Protein AF-A0A7C3SWA2-F1 (afdb_monomer_lite)

Structure (mmCIF, N/CA/C/O backbone):
data_AF-A0A7C3SWA2-F1
#
_entry.id   AF-A0A7C3SWA2-F1
#
loop_
_atom_site.group_PDB
_atom_site.id
_atom_site.type_symbol
_atom_site.label_atom_id
_atom_site.label_alt_id
_atom_site.label_comp_id
_atom_site.label_asym_id
_atom_site.label_entity_id
_atom_site.label_seq_id
_atom_site.pdbx_PDB_ins_code
_atom_site.Cartn_x
_atom_site.Cartn_y
_atom_site.Cartn_z
_atom_site.occupancy
_atom_site.B_iso_or_equiv
_atom_site.auth_seq_id
_atom_site.auth_comp_id
_atom_site.auth_asym_id
_atom_site.auth_atom_id
_atom_site.pdbx_PDB_model_num
ATOM 1 N N . MET A 1 1 ? 11.114 1.655 110.783 1.00 63.66 1 MET A N 1
ATOM 2 C CA . MET A 1 1 ? 11.571 0.745 109.702 1.00 63.66 1 MET A CA 1
ATOM 3 C C . MET A 1 1 ? 10.476 -0.188 109.172 1.00 63.66 1 MET A C 1
ATOM 5 O O . MET A 1 1 ? 10.411 -0.373 107.968 1.00 63.66 1 MET A O 1
ATOM 9 N N . ILE A 1 2 ? 9.582 -0.729 110.011 1.00 67.19 2 ILE A N 1
ATOM 10 C CA . ILE A 1 2 ? 8.567 -1.727 109.598 1.00 67.19 2 ILE A CA 1
ATOM 11 C C . ILE A 1 2 ? 7.429 -1.150 108.724 1.00 67.19 2 ILE A C 1
ATOM 13 O O . ILE A 1 2 ? 6.978 -1.817 107.797 1.00 67.19 2 ILE A O 1
ATOM 17 N N . GLY A 1 3 ? 7.004 0.100 108.949 1.00 70.19 3 GLY A N 1
ATOM 18 C CA . GLY A 1 3 ? 5.907 0.721 108.183 1.00 70.19 3 GLY A CA 1
ATOM 19 C C . GLY A 1 3 ? 6.191 0.891 106.683 1.00 70.19 3 GLY A C 1
ATOM 20 O O . GLY A 1 3 ? 5.319 0.620 105.860 1.00 70.19 3 GLY A O 1
ATOM 21 N N . GLN A 1 4 ? 7.428 1.250 106.316 1.00 68.44 4 GLN A N 1
ATOM 22 C CA . GLN A 1 4 ? 7.826 1.415 104.912 1.00 68.44 4 GLN A CA 1
ATOM 23 C C . GLN A 1 4 ? 7.905 0.070 104.176 1.00 68.44 4 GLN A C 1
ATOM 25 O O . GLN A 1 4 ? 7.460 -0.039 103.037 1.00 68.44 4 GLN A O 1
ATOM 30 N N . ILE A 1 5 ? 8.365 -0.979 104.868 1.00 72.56 5 ILE A N 1
ATOM 31 C CA . ILE A 1 5 ? 8.410 -2.353 104.347 1.00 72.56 5 ILE A CA 1
ATOM 32 C C . ILE A 1 5 ? 6.991 -2.866 104.074 1.00 72.56 5 ILE A C 1
ATOM 34 O O . ILE A 1 5 ? 6.739 -3.456 103.024 1.00 72.56 5 ILE A O 1
ATOM 38 N N . LEU A 1 6 ? 6.040 -2.605 104.980 1.00 70.44 6 LEU A N 1
ATOM 39 C CA . LEU A 1 6 ? 4.649 -3.026 104.800 1.00 70.44 6 LEU A CA 1
ATOM 40 C C . LEU A 1 6 ? 3.993 -2.333 103.594 1.00 70.44 6 LEU A C 1
ATOM 42 O O . LEU A 1 6 ? 3.309 -2.980 102.800 1.00 70.44 6 LEU A O 1
ATOM 46 N N . ILE A 1 7 ? 4.241 -1.032 103.421 1.00 73.69 7 ILE A N 1
ATOM 47 C CA . ILE A 1 7 ? 3.744 -0.252 102.278 1.00 73.69 7 ILE A CA 1
ATOM 48 C C . ILE A 1 7 ? 4.337 -0.764 100.962 1.00 73.69 7 ILE A C 1
ATOM 50 O O . ILE A 1 7 ? 3.597 -0.933 99.991 1.00 73.69 7 ILE A O 1
ATOM 54 N N . ASP A 1 8 ? 5.634 -1.070 100.922 1.00 73.38 8 ASP A N 1
ATOM 55 C CA . ASP A 1 8 ? 6.279 -1.585 99.713 1.00 73.38 8 ASP A CA 1
ATOM 56 C C . ASP A 1 8 ? 5.811 -3.003 99.355 1.00 73.38 8 ASP A C 1
ATOM 58 O O . ASP A 1 8 ? 5.611 -3.302 98.175 1.00 73.38 8 ASP A O 1
ATOM 62 N N . VAL A 1 9 ? 5.528 -3.858 100.345 1.00 73.50 9 VAL A N 1
ATOM 63 C CA . VAL A 1 9 ? 4.928 -5.185 100.115 1.00 73.50 9 VAL A CA 1
ATOM 64 C C . VAL A 1 9 ? 3.511 -5.060 99.547 1.00 73.50 9 VAL A C 1
ATOM 66 O O . VAL A 1 9 ? 3.186 -5.708 98.545 1.00 73.50 9 VAL A O 1
ATOM 69 N N . VAL A 1 10 ? 2.676 -4.185 100.117 1.00 74.81 10 VAL A N 1
ATOM 70 C CA . VAL A 1 10 ? 1.311 -3.946 99.619 1.00 74.81 10 VAL A CA 1
ATOM 71 C C . VAL A 1 10 ? 1.341 -3.341 98.210 1.00 74.81 10 VAL A C 1
ATOM 73 O O . VAL A 1 10 ? 0.606 -3.796 97.329 1.00 74.81 10 VAL A O 1
ATOM 76 N N . ARG A 1 11 ? 2.231 -2.376 97.946 1.00 74.12 11 ARG A N 1
ATOM 77 C CA . ARG A 1 11 ? 2.401 -1.743 96.627 1.00 74.12 11 ARG A CA 1
ATOM 78 C C . ARG A 1 11 ? 2.871 -2.746 95.569 1.00 74.12 11 ARG A C 1
ATOM 80 O O . ARG A 1 11 ? 2.306 -2.791 94.476 1.00 74.12 11 ARG A O 1
ATOM 87 N N . LYS A 1 12 ? 3.847 -3.599 95.892 1.00 74.50 12 LYS A N 1
ATOM 88 C CA . LYS A 1 12 ? 4.379 -4.623 94.976 1.00 74.50 12 LYS A CA 1
ATOM 89 C C . LYS A 1 12 ? 3.333 -5.688 94.633 1.00 74.50 12 LYS A C 1
ATOM 91 O O . LYS A 1 12 ? 3.249 -6.104 93.477 1.00 74.50 12 LYS A O 1
ATOM 96 N N . ASN A 1 13 ? 2.491 -6.080 95.590 1.00 69.44 13 ASN A N 1
ATOM 97 C CA . ASN A 1 13 ? 1.399 -7.025 95.341 1.00 69.44 13 ASN A CA 1
ATOM 98 C C . ASN A 1 13 ? 0.255 -6.402 94.520 1.00 69.44 13 ASN A C 1
ATOM 100 O O . ASN A 1 13 ? -0.270 -7.059 93.619 1.00 69.44 13 ASN A O 1
ATOM 104 N N . ARG A 1 14 ? -0.074 -5.121 94.743 1.00 70.50 14 ARG A N 1
ATOM 105 C CA . ARG A 1 14 ? -1.050 -4.379 93.919 1.00 70.50 14 ARG A CA 1
ATOM 106 C C . ARG A 1 14 ? -0.577 -4.227 92.466 1.00 70.50 14 ARG A C 1
ATOM 108 O O . ARG A 1 14 ? -1.356 -4.483 91.553 1.00 70.50 14 ARG A O 1
ATOM 115 N N . LEU A 1 15 ? 0.696 -3.891 92.236 1.00 70.88 15 LEU A N 1
ATOM 116 C CA . LEU A 1 15 ? 1.259 -3.744 90.885 1.00 70.88 15 LEU A CA 1
ATOM 117 C C . LEU A 1 15 ? 1.296 -5.072 90.115 1.00 70.88 15 LEU A C 1
ATOM 119 O O . LEU A 1 15 ? 0.941 -5.103 88.939 1.00 70.88 15 LEU A O 1
ATOM 123 N N . LYS A 1 16 ? 1.650 -6.184 90.775 1.00 71.38 16 LYS A N 1
ATOM 124 C CA . LYS A 1 16 ? 1.614 -7.523 90.158 1.00 71.38 16 LYS A CA 1
ATOM 125 C C . LYS A 1 16 ? 0.201 -7.932 89.731 1.00 71.38 16 LYS A C 1
ATOM 127 O O . LYS A 1 16 ? 0.033 -8.510 88.659 1.00 71.38 16 LYS A O 1
ATOM 132 N N . PHE A 1 17 ? -0.809 -7.609 90.540 1.00 72.44 17 PHE A N 1
ATOM 133 C CA . PHE A 1 17 ? -2.208 -7.895 90.222 1.00 72.44 17 PHE A CA 1
ATOM 134 C C . PHE A 1 17 ? -2.712 -7.067 89.029 1.00 72.44 17 PHE A C 1
ATOM 136 O O . PHE A 1 17 ? -3.301 -7.616 88.100 1.00 72.44 17 PHE A O 1
ATOM 143 N N . VAL A 1 18 ? -2.410 -5.764 88.999 1.00 70.75 18 VAL A N 1
ATOM 144 C CA . VAL A 1 18 ? -2.784 -4.884 87.879 1.00 70.75 18 VAL A CA 1
ATOM 145 C C . VAL A 1 18 ? -2.057 -5.286 86.589 1.00 70.75 18 VAL A C 1
ATOM 147 O O . VAL A 1 18 ? -2.692 -5.381 85.540 1.00 70.75 18 VAL A O 1
ATOM 150 N N . TYR A 1 19 ? -0.761 -5.616 86.663 1.00 73.12 19 TYR A N 1
ATOM 151 C CA . TYR A 1 19 ? 0.021 -6.096 85.517 1.00 73.12 19 TYR A CA 1
ATOM 152 C C . TYR A 1 19 ? -0.516 -7.421 84.954 1.00 73.12 19 TYR A C 1
ATOM 154 O O . TYR A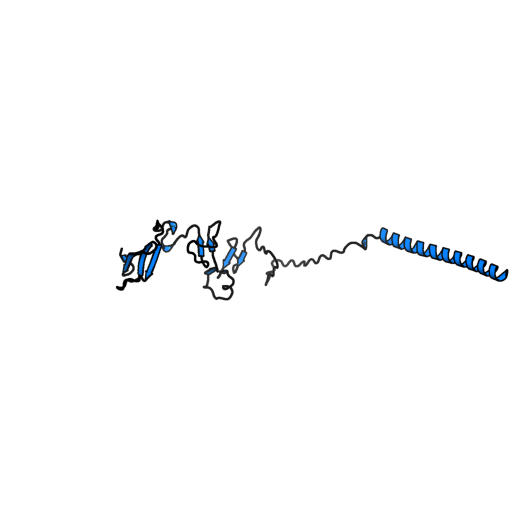 1 19 ? -0.584 -7.590 83.739 1.00 73.12 19 TYR A O 1
ATOM 162 N N . SER A 1 20 ? -0.964 -8.338 85.817 1.00 68.12 20 SER A N 1
ATOM 163 C CA . SER A 1 20 ? -1.618 -9.592 85.414 1.00 68.12 20 SER A CA 1
ATOM 164 C C . SER A 1 20 ? -2.900 -9.344 84.605 1.00 68.12 20 SER A C 1
ATOM 166 O O . SER A 1 20 ? -3.092 -9.938 83.540 1.00 68.12 20 SER A O 1
ATOM 168 N N . ILE A 1 21 ? -3.743 -8.404 85.047 1.00 69.38 21 ILE A N 1
ATOM 169 C CA . ILE A 1 21 ? -4.976 -8.033 84.337 1.00 69.38 21 ILE A CA 1
ATOM 170 C C . ILE A 1 21 ? -4.659 -7.345 83.000 1.00 69.38 21 ILE A C 1
ATOM 172 O O . ILE A 1 21 ? -5.274 -7.676 81.984 1.00 69.38 21 ILE A O 1
ATOM 176 N N . PHE A 1 22 ? -3.681 -6.433 82.972 1.00 69.00 22 PHE A N 1
ATOM 177 C CA . PHE A 1 22 ? -3.268 -5.736 81.748 1.00 69.00 22 PHE A CA 1
ATOM 178 C C . PHE A 1 22 ? -2.672 -6.707 80.718 1.00 69.00 22 PHE A C 1
ATOM 180 O O . PHE A 1 22 ? -3.114 -6.729 79.572 1.00 69.00 22 PHE A O 1
ATOM 187 N N . LYS A 1 23 ? -1.750 -7.589 81.131 1.00 75.94 23 LYS A N 1
ATOM 188 C CA . LYS A 1 23 ? -1.131 -8.600 80.257 1.00 75.94 23 LYS A CA 1
ATOM 189 C C . LYS A 1 23 ? -2.173 -9.534 79.639 1.00 75.94 23 LYS A C 1
ATOM 191 O O . LYS A 1 23 ? -2.100 -9.824 78.449 1.00 75.94 23 LYS A O 1
ATOM 196 N N . ARG A 1 24 ? -3.171 -9.964 80.419 1.00 73.25 24 ARG A N 1
ATOM 197 C CA . ARG A 1 24 ? -4.243 -10.854 79.943 1.00 73.25 24 ARG A CA 1
ATOM 198 C C . ARG A 1 24 ? -5.186 -10.157 78.957 1.00 73.25 24 ARG A C 1
ATOM 200 O O . ARG A 1 24 ? -5.602 -10.776 77.986 1.00 73.25 24 ARG A O 1
ATOM 207 N N . ARG A 1 25 ? -5.480 -8.865 79.154 1.00 74.94 25 ARG A N 1
ATOM 208 C CA . ARG A 1 25 ? -6.297 -8.071 78.216 1.00 74.94 25 ARG A CA 1
ATOM 209 C C . ARG A 1 25 ? -5.581 -7.792 76.896 1.00 74.94 25 ARG A C 1
ATOM 211 O O . ARG A 1 25 ? -6.190 -7.977 75.851 1.00 74.94 25 ARG A O 1
ATOM 218 N N . TYR A 1 26 ? -4.303 -7.415 76.931 1.00 79.94 26 TYR A N 1
ATOM 219 C CA . TYR A 1 26 ? -3.511 -7.204 75.712 1.00 79.94 26 TYR A CA 1
ATOM 220 C C . TYR A 1 26 ? -3.285 -8.504 74.939 1.00 79.94 26 TYR A C 1
ATOM 222 O O . TYR A 1 26 ? -3.417 -8.514 73.721 1.00 79.94 26 TYR A O 1
ATOM 230 N N . PHE A 1 27 ? -3.025 -9.614 75.634 1.00 81.31 27 PHE A N 1
ATOM 231 C CA . PHE A 1 27 ? -2.915 -10.925 74.998 1.00 81.31 27 PHE A CA 1
ATOM 232 C C . PHE A 1 27 ? -4.222 -11.334 74.308 1.00 81.31 27 PHE A C 1
ATOM 234 O O . PHE A 1 27 ? -4.197 -11.763 73.161 1.00 81.31 27 PHE A O 1
ATOM 241 N N . ASN A 1 28 ? -5.368 -11.125 74.965 1.00 81.06 28 ASN A N 1
ATOM 242 C CA . ASN A 1 28 ? -6.671 -11.409 74.365 1.00 81.06 28 ASN A CA 1
ATOM 243 C C . ASN A 1 28 ? -6.987 -10.480 73.181 1.00 81.06 28 ASN A C 1
ATOM 245 O O . ASN A 1 28 ? -7.546 -10.944 72.196 1.00 81.06 28 ASN A O 1
ATOM 249 N N . LEU A 1 29 ? -6.609 -9.197 73.238 1.00 81.94 29 LEU A N 1
ATOM 250 C CA . LEU A 1 29 ? -6.764 -8.264 72.113 1.00 81.94 29 LEU A CA 1
ATOM 251 C C . LEU A 1 29 ? -5.931 -8.696 70.900 1.00 81.94 29 LEU A C 1
ATOM 253 O O . LEU A 1 29 ? -6.458 -8.742 69.796 1.00 81.94 29 LEU A O 1
ATOM 257 N N . ILE A 1 30 ? -4.667 -9.072 71.116 1.00 84.12 30 ILE A N 1
ATOM 258 C CA . ILE A 1 30 ? -3.770 -9.567 70.059 1.00 84.12 30 ILE A CA 1
ATOM 259 C C . ILE A 1 30 ? -4.274 -10.896 69.483 1.00 84.12 30 ILE A C 1
ATOM 261 O O . ILE A 1 30 ? -4.199 -11.125 68.280 1.00 84.12 30 ILE A O 1
ATOM 265 N N . LEU A 1 31 ? -4.815 -11.776 70.328 1.00 84.25 31 LEU A N 1
ATOM 266 C CA . LEU A 1 31 ? -5.387 -13.043 69.886 1.00 84.25 31 LEU A CA 1
ATOM 267 C C . LEU A 1 31 ? -6.634 -12.818 69.021 1.00 84.25 31 LEU A C 1
ATOM 269 O O . LEU A 1 31 ? -6.768 -13.449 67.978 1.00 84.25 31 LEU A O 1
ATOM 273 N N . VAL A 1 32 ? -7.523 -11.900 69.416 1.00 83.88 32 VAL A N 1
ATOM 274 C CA . VAL A 1 32 ? -8.725 -11.561 68.639 1.00 83.88 32 VAL A CA 1
ATOM 275 C C . VAL A 1 32 ? -8.355 -10.940 67.294 1.00 83.88 32 VAL A C 1
ATOM 277 O O . VAL A 1 32 ? -8.964 -11.309 66.296 1.00 83.88 32 VAL A O 1
ATOM 280 N N . THR A 1 33 ? -7.347 -10.063 67.225 1.00 79.56 33 THR A N 1
ATOM 281 C CA . THR A 1 33 ? -6.909 -9.477 65.947 1.00 79.56 33 THR A CA 1
ATOM 282 C C . THR A 1 33 ? -6.248 -10.506 65.032 1.00 79.56 33 THR A C 1
ATOM 284 O O . THR A 1 33 ? -6.564 -10.537 63.846 1.00 79.56 33 THR A O 1
ATOM 287 N N . LEU A 1 34 ? -5.405 -11.399 65.563 1.00 80.69 34 LEU A N 1
ATOM 288 C CA . LEU A 1 34 ? -4.839 -12.521 64.802 1.00 80.69 34 LEU A CA 1
ATOM 289 C C . LEU A 1 34 ? -5.927 -13.464 64.279 1.00 80.69 34 LEU A C 1
ATOM 291 O O . LEU A 1 34 ? -5.888 -13.863 63.120 1.00 80.69 34 LEU A O 1
ATOM 295 N N . ILE A 1 35 ? -6.928 -13.777 65.104 1.00 80.94 35 ILE A N 1
ATOM 296 C CA . ILE A 1 35 ? -8.079 -14.596 64.707 1.00 80.94 35 ILE A CA 1
ATOM 297 C C . ILE A 1 35 ? -8.902 -13.898 63.614 1.00 80.94 35 ILE A C 1
ATOM 299 O O . ILE A 1 35 ? -9.316 -14.558 62.667 1.00 80.94 35 ILE A O 1
ATOM 303 N N . LEU A 1 36 ? -9.101 -12.579 63.695 1.00 73.12 36 LEU A N 1
ATOM 304 C CA . LEU A 1 36 ? -9.804 -11.795 62.671 1.00 73.12 36 LEU A CA 1
ATOM 305 C C . LEU A 1 36 ? -9.063 -11.817 61.325 1.00 73.12 36 LEU A C 1
ATOM 307 O O . LEU A 1 36 ? -9.700 -11.969 60.289 1.00 73.12 36 LEU A O 1
ATOM 311 N N . ILE A 1 37 ? -7.729 -11.735 61.344 1.00 74.19 37 ILE A N 1
ATOM 312 C CA . ILE A 1 37 ? -6.877 -11.804 60.145 1.00 74.19 37 ILE A CA 1
ATOM 313 C C . ILE A 1 37 ? -6.900 -13.210 59.519 1.00 74.19 37 ILE A C 1
ATOM 315 O O . ILE A 1 37 ? -6.886 -13.336 58.298 1.00 74.19 37 ILE A O 1
ATOM 319 N N . ILE A 1 38 ? -6.970 -14.269 60.335 1.00 77.00 38 ILE A N 1
ATOM 320 C CA . ILE A 1 38 ? -6.978 -15.664 59.858 1.00 77.00 38 ILE A CA 1
ATOM 321 C C . ILE A 1 38 ? -8.377 -16.106 59.384 1.00 77.00 38 ILE A C 1
ATOM 323 O O . ILE A 1 38 ? -8.483 -16.862 58.421 1.00 77.00 38 ILE A O 1
ATOM 327 N N . LEU A 1 39 ? -9.456 -15.649 60.032 1.00 71.56 39 LEU A N 1
ATOM 328 C CA . LEU A 1 39 ? -10.834 -16.058 59.714 1.00 71.56 39 LEU A CA 1
ATOM 329 C C . LEU A 1 39 ? -11.503 -15.217 58.613 1.00 71.56 39 LEU A C 1
ATOM 331 O O . LEU A 1 39 ? -12.541 -15.629 58.097 1.00 71.56 39 LEU A O 1
ATOM 335 N N . LEU A 1 40 ? -10.940 -14.062 58.235 1.00 70.69 40 LEU A N 1
ATOM 336 C CA . LEU A 1 40 ? -11.479 -13.181 57.188 1.00 70.69 40 LEU A CA 1
ATOM 337 C C . LEU A 1 40 ? -10.434 -12.900 56.087 1.00 70.69 40 LEU A C 1
ATOM 339 O O . LEU A 1 40 ? -10.068 -11.744 55.872 1.00 70.69 40 LEU A O 1
ATOM 343 N N . PRO A 1 41 ? -9.975 -13.921 55.332 1.00 62.41 41 PRO A N 1
ATOM 344 C CA . PRO A 1 41 ? -9.001 -13.730 54.248 1.00 62.41 41 PRO A CA 1
ATOM 345 C C . PRO A 1 41 ? -9.519 -12.832 53.106 1.00 62.41 41 PRO A C 1
ATOM 347 O O . PRO A 1 41 ? -8.733 -12.334 52.307 1.00 62.41 41 PRO A O 1
ATOM 350 N N . ARG A 1 42 ? -10.835 -12.579 53.051 1.00 62.84 42 ARG A N 1
ATOM 351 C CA . ARG A 1 42 ? -11.522 -11.817 51.993 1.00 62.84 42 ARG A CA 1
ATOM 352 C C . ARG A 1 42 ? -11.176 -10.327 51.904 1.00 62.84 42 ARG A C 1
ATOM 354 O O . ARG A 1 42 ? -11.552 -9.701 50.925 1.00 62.84 42 ARG A O 1
ATOM 361 N N . LEU A 1 43 ? -10.526 -9.738 52.909 1.00 58.50 43 LEU A N 1
ATOM 362 C CA . LEU A 1 43 ? -10.251 -8.291 52.945 1.00 58.50 43 LEU A CA 1
ATOM 363 C C . LEU A 1 43 ? -8.866 -7.900 52.392 1.00 58.50 43 LEU A C 1
ATOM 365 O O . LEU A 1 43 ? -8.511 -6.728 52.447 1.00 58.50 43 LEU A O 1
ATOM 369 N N . ILE A 1 44 ? -8.072 -8.859 51.894 1.00 62.44 44 ILE A N 1
ATOM 370 C CA . ILE A 1 44 ? -6.695 -8.623 51.402 1.00 62.44 44 ILE A CA 1
ATOM 371 C C . ILE A 1 44 ? -6.529 -9.102 49.943 1.00 62.44 44 ILE A C 1
ATOM 373 O O . ILE A 1 44 ? -5.422 -9.158 49.411 1.00 62.44 44 ILE A O 1
ATOM 377 N N . GLU A 1 45 ? -7.619 -9.446 49.256 1.00 72.50 45 GLU A N 1
ATOM 378 C CA . GLU A 1 45 ? -7.544 -9.759 47.827 1.00 72.50 45 GLU A CA 1
ATOM 379 C C . GLU A 1 45 ? -7.197 -8.475 47.047 1.00 72.50 45 GLU A C 1
ATOM 381 O O . GLU A 1 45 ? -7.829 -7.442 47.274 1.00 72.50 45 GLU A O 1
ATOM 386 N N . PRO A 1 46 ? -6.191 -8.481 46.149 1.00 68.44 46 PRO A N 1
ATOM 387 C CA . PRO A 1 46 ? -5.939 -7.340 45.283 1.00 68.44 46 PRO A CA 1
ATOM 388 C C . PRO A 1 46 ? -7.165 -7.123 44.394 1.00 68.44 46 PRO A C 1
ATOM 390 O O . PRO A 1 46 ? -7.461 -7.926 43.508 1.00 68.44 46 PRO A O 1
ATOM 393 N N . GLU A 1 47 ? -7.882 -6.031 44.632 1.00 74.81 47 GLU A N 1
ATOM 394 C CA . GLU A 1 47 ? -8.994 -5.614 43.789 1.00 74.81 47 GLU A CA 1
ATOM 395 C C . GLU A 1 47 ? -8.439 -5.239 42.411 1.00 74.81 47 GLU A C 1
ATOM 397 O O . GLU A 1 47 ? -7.855 -4.173 42.206 1.00 74.81 47 GLU A O 1
ATOM 402 N N . THR A 1 48 ? -8.575 -6.140 41.442 1.00 72.44 48 THR A N 1
ATOM 403 C CA . THR A 1 48 ? -8.274 -5.818 40.048 1.00 72.44 48 THR A CA 1
ATOM 404 C C . THR A 1 48 ? -9.450 -5.033 39.483 1.00 72.44 48 THR A C 1
ATOM 406 O O . THR A 1 48 ? -10.463 -5.592 39.065 1.00 72.44 48 THR A O 1
ATOM 409 N N . LEU A 1 49 ? -9.329 -3.703 39.486 1.00 74.19 49 LEU A N 1
ATOM 410 C CA . LEU A 1 49 ? -10.283 -2.821 38.819 1.00 74.19 49 LEU A CA 1
ATOM 411 C C . LEU A 1 49 ? -10.204 -3.056 37.302 1.00 74.19 49 LEU A C 1
ATOM 413 O O . LEU A 1 49 ? -9.365 -2.487 36.605 1.00 74.19 49 LEU A O 1
ATOM 417 N N . THR A 1 50 ? -11.085 -3.903 36.779 1.00 67.38 50 THR A N 1
ATOM 418 C CA . THR A 1 50 ? -11.249 -4.099 35.338 1.00 67.38 50 THR A CA 1
ATOM 419 C C . THR A 1 50 ? -12.237 -3.068 34.806 1.00 67.38 50 THR A C 1
ATOM 421 O O . THR A 1 50 ? -13.453 -3.241 34.842 1.00 67.38 50 THR A O 1
ATOM 424 N N . ILE A 1 51 ? -11.703 -1.954 34.305 1.00 70.94 51 ILE A N 1
ATOM 425 C CA . ILE A 1 51 ? -12.488 -0.973 33.553 1.00 70.94 51 ILE A CA 1
ATOM 426 C C . ILE A 1 51 ? -12.854 -1.617 32.210 1.00 70.94 51 ILE A C 1
ATOM 428 O O . ILE A 1 51 ? -12.043 -1.655 31.288 1.00 70.94 51 ILE A O 1
ATOM 432 N N . THR A 1 52 ? -14.070 -2.155 32.105 1.00 56.22 52 THR A N 1
ATOM 433 C CA . THR A 1 52 ? -14.623 -2.640 30.836 1.00 56.22 52 THR A CA 1
ATOM 434 C C . THR A 1 52 ? -15.517 -1.555 30.250 1.00 56.22 52 THR A C 1
ATOM 436 O O . THR A 1 52 ? -16.635 -1.311 30.699 1.00 56.22 52 THR A O 1
ATOM 439 N N . THR A 1 53 ? -15.019 -0.857 29.233 1.00 61.47 53 THR A N 1
ATOM 440 C CA . THR A 1 53 ? -15.846 0.033 28.417 1.00 61.47 53 THR A CA 1
ATOM 441 C C . THR A 1 53 ? -16.709 -0.823 27.487 1.00 61.47 53 THR A C 1
ATOM 443 O O . THR A 1 53 ? -16.391 -1.046 26.322 1.00 61.47 53 THR A O 1
ATOM 446 N N . TYR A 1 54 ? -17.810 -1.360 28.016 1.00 56.44 54 TYR A N 1
ATOM 447 C CA . TYR A 1 54 ? -18.797 -2.091 27.225 1.00 56.44 54 TYR A CA 1
ATOM 448 C C . TYR A 1 54 ? -19.683 -1.095 26.462 1.00 56.44 54 TYR A C 1
ATOM 450 O O . TYR A 1 54 ? -20.731 -0.676 26.946 1.00 56.44 54 TYR A O 1
ATOM 458 N N . TYR A 1 55 ? -19.243 -0.692 25.266 1.00 52.03 55 TYR A N 1
ATOM 459 C CA . TYR A 1 55 ? -20.087 0.008 24.295 1.00 52.03 55 TYR A CA 1
ATOM 460 C C . TYR A 1 55 ? -20.252 -0.857 23.040 1.00 52.03 55 TYR A C 1
ATOM 462 O O . TYR A 1 55 ? -19.491 -0.707 22.082 1.00 52.03 55 TYR A O 1
ATOM 470 N N . PRO A 1 56 ? -21.216 -1.794 23.010 1.00 56.00 56 PRO A N 1
ATOM 471 C CA . PRO A 1 56 ? -21.556 -2.493 21.785 1.00 56.00 56 PRO A CA 1
ATOM 472 C C . PRO A 1 56 ? -22.469 -1.580 20.963 1.00 56.00 56 PRO A C 1
ATOM 474 O O . PRO A 1 56 ? -23.686 -1.746 20.950 1.00 56.00 56 PRO A O 1
ATOM 477 N N . ALA A 1 57 ? -21.896 -0.591 20.276 1.00 55.69 57 ALA A N 1
ATOM 478 C CA . ALA A 1 57 ? -22.614 -0.022 19.147 1.00 55.69 57 ALA A CA 1
ATOM 479 C C . ALA A 1 57 ? -22.640 -1.088 18.046 1.00 55.69 57 ALA A C 1
ATOM 481 O O . ALA A 1 57 ? -21.566 -1.473 17.569 1.00 55.69 57 ALA A O 1
ATOM 482 N N . PRO A 1 58 ? -23.818 -1.575 17.625 1.00 58.03 58 PRO A N 1
ATOM 483 C CA . PRO A 1 58 ? -23.913 -2.332 16.392 1.00 58.03 58 PRO A CA 1
ATOM 484 C C . PRO A 1 58 ? -23.459 -1.386 15.273 1.00 58.03 58 PRO A C 1
ATOM 486 O O . PRO A 1 58 ? -24.177 -0.463 14.908 1.00 58.03 58 PRO A O 1
ATOM 489 N N . TYR A 1 59 ? -22.230 -1.576 14.790 1.00 58.69 59 TYR A N 1
ATOM 490 C CA . TYR A 1 59 ? -21.602 -0.789 13.722 1.00 58.69 59 TYR A CA 1
ATOM 491 C C . TYR A 1 59 ? -21.380 0.703 14.050 1.00 58.69 59 TYR A C 1
ATOM 493 O O . TYR A 1 59 ? -21.893 1.593 13.377 1.00 58.69 59 TYR A O 1
ATOM 501 N N . GLY A 1 60 ? -20.571 0.997 15.073 1.00 57.97 60 GLY A N 1
ATOM 502 C CA . GLY A 1 60 ? -20.068 2.353 15.320 1.00 57.97 60 GLY A CA 1
ATOM 503 C C . GLY A 1 60 ? -18.883 2.702 14.412 1.00 57.97 60 GLY A C 1
ATOM 504 O O . GLY A 1 60 ? -17.813 2.113 14.542 1.00 57.97 60 GLY A O 1
ATOM 505 N N . GLY A 1 61 ? -19.056 3.664 13.501 1.00 69.81 61 GLY A N 1
ATOM 506 C CA . GLY A 1 61 ? -17.941 4.267 12.765 1.00 69.81 61 GLY A CA 1
ATOM 507 C C . GLY A 1 61 ? -17.121 5.181 13.680 1.00 69.81 61 GLY A C 1
ATOM 508 O O . GLY A 1 61 ? -17.674 6.080 14.311 1.00 69.81 61 GLY A O 1
ATOM 509 N N . TYR A 1 62 ? -15.809 4.960 13.760 1.00 76.81 62 TYR A N 1
ATOM 510 C CA . TYR A 1 62 ? -14.899 5.846 14.489 1.00 76.81 62 TYR A CA 1
ATOM 511 C C . TYR A 1 62 ? -14.486 7.030 13.607 1.00 76.81 62 TYR A C 1
ATOM 513 O O . TYR A 1 62 ? -14.133 6.843 12.445 1.00 76.81 62 TYR A O 1
ATOM 521 N N . VAL A 1 63 ? -14.497 8.245 14.166 1.00 83.75 63 VAL A N 1
ATOM 522 C CA . VAL A 1 63 ? -14.027 9.464 13.475 1.00 83.75 63 VAL A CA 1
ATOM 523 C C . VAL A 1 63 ? -12.497 9.500 13.388 1.00 83.75 63 VAL A C 1
ATOM 525 O O . VAL A 1 63 ? -11.945 9.959 12.392 1.00 83.75 63 VAL A O 1
ATOM 528 N N . SER A 1 64 ? -11.798 8.997 14.409 1.00 86.81 64 SER A N 1
ATOM 529 C CA . SER A 1 64 ? -10.340 8.869 14.419 1.00 86.81 64 SER A CA 1
ATOM 530 C C . SER A 1 64 ? -9.897 7.646 15.224 1.00 86.81 64 SER A C 1
ATOM 532 O O . SER A 1 64 ? -10.542 7.254 16.197 1.00 86.81 64 SER A O 1
ATOM 534 N N . ILE A 1 65 ? -8.788 7.036 14.802 1.00 87.69 65 ILE A N 1
ATOM 535 C CA . ILE A 1 65 ? -8.097 5.964 15.525 1.00 87.69 65 ILE A CA 1
ATOM 536 C C . ILE A 1 65 ? -6.687 6.475 15.818 1.00 87.69 65 ILE A C 1
ATOM 538 O O . ILE A 1 65 ? -5.922 6.734 14.890 1.00 87.69 65 ILE A O 1
ATOM 542 N N . LEU A 1 66 ? -6.344 6.628 17.098 1.00 90.62 66 LEU A N 1
ATOM 543 C CA . LEU A 1 66 ? -4.982 6.917 17.545 1.00 90.62 66 LEU A CA 1
ATOM 544 C C . LEU A 1 66 ? -4.396 5.642 18.151 1.00 90.62 66 LEU A C 1
ATOM 546 O O . LEU A 1 66 ? -4.947 5.089 19.099 1.00 90.62 66 LEU A O 1
ATOM 550 N N . THR A 1 67 ? -3.280 5.184 17.598 1.00 91.00 67 THR A N 1
ATOM 551 C CA . THR A 1 67 ? -2.560 3.990 18.049 1.00 91.00 67 THR A CA 1
ATOM 552 C C . THR A 1 67 ? -1.142 4.368 18.458 1.00 91.00 67 THR A C 1
ATOM 554 O O . THR A 1 67 ? -0.538 5.262 17.868 1.00 91.00 67 THR A O 1
ATOM 557 N N . THR A 1 68 ? -0.601 3.690 19.463 1.00 93.38 68 THR A N 1
ATOM 558 C CA . THR A 1 68 ? 0.800 3.838 19.893 1.00 93.38 68 THR A CA 1
ATOM 559 C C . THR A 1 68 ? 1.675 2.669 19.441 1.00 93.38 68 THR A C 1
ATOM 561 O O . THR A 1 68 ? 2.880 2.677 19.677 1.00 93.38 68 THR A O 1
ATOM 564 N N . GLY A 1 69 ? 1.083 1.666 18.788 1.00 94.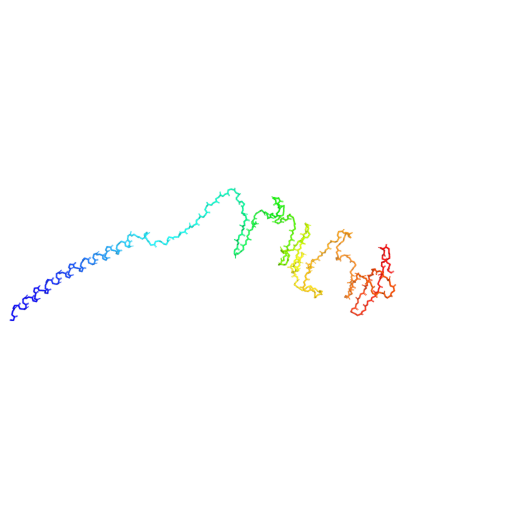62 69 GLY A N 1
ATOM 565 C CA . GLY A 1 69 ? 1.768 0.472 18.311 1.00 94.62 69 GLY A CA 1
ATOM 566 C C . GLY A 1 69 ? 1.182 -0.036 16.997 1.00 94.62 69 GLY A C 1
ATOM 567 O O . GLY A 1 69 ? 0.646 0.722 16.188 1.00 94.62 69 GLY A O 1
ATOM 568 N N . ASN A 1 70 ? 1.282 -1.345 16.778 1.00 94.44 70 ASN A N 1
ATOM 569 C CA . ASN A 1 70 ? 0.782 -1.964 15.554 1.00 94.44 70 ASN A CA 1
ATOM 570 C C . ASN A 1 70 ? -0.744 -1.833 15.452 1.00 94.44 70 ASN A C 1
ATOM 572 O O . ASN A 1 70 ? -1.461 -2.050 16.427 1.00 94.44 70 ASN A O 1
ATOM 576 N N . THR A 1 71 ? -1.241 -1.532 14.251 1.00 92.44 71 THR A N 1
ATOM 577 C CA . THR A 1 71 ? -2.679 -1.518 13.943 1.00 92.44 71 THR A CA 1
ATOM 578 C C . THR A 1 71 ? -2.989 -2.548 12.873 1.00 92.44 71 THR A C 1
ATOM 580 O O . THR A 1 71 ? -2.350 -2.571 11.823 1.00 92.44 71 THR A O 1
ATOM 583 N N . TRP A 1 72 ? -3.995 -3.384 13.121 1.00 92.38 72 TRP A N 1
ATOM 584 C CA . TRP A 1 72 ? -4.474 -4.395 12.181 1.00 92.38 72 TRP A CA 1
ATOM 585 C C . TRP A 1 72 ? -5.951 -4.125 11.863 1.00 92.38 72 TRP A C 1
ATOM 587 O O . TRP A 1 72 ? -6.785 -4.202 12.757 1.00 92.38 72 TRP A O 1
ATOM 597 N N . LEU A 1 73 ? -6.279 -3.793 10.607 1.00 89.62 73 LEU A N 1
ATOM 598 C CA . LEU A 1 73 ? -7.633 -3.357 10.209 1.00 89.62 73 LEU A CA 1
ATOM 599 C C . LEU A 1 73 ? -8.503 -4.479 9.604 1.00 89.62 73 LEU A C 1
ATOM 601 O O . LEU A 1 73 ? -9.724 -4.405 9.672 1.00 89.62 73 LEU A O 1
ATOM 605 N N . ALA A 1 74 ? -7.892 -5.524 9.033 1.00 92.62 74 ALA A N 1
ATOM 606 C CA . ALA A 1 74 ? -8.586 -6.678 8.440 1.00 92.62 74 ALA A CA 1
ATOM 607 C C . ALA A 1 74 ? -7.672 -7.924 8.411 1.00 92.62 74 ALA A C 1
ATOM 609 O O . ALA A 1 74 ? -7.352 -8.456 7.346 1.00 92.62 74 ALA A O 1
ATOM 610 N N . ARG A 1 75 ? -7.172 -8.337 9.588 1.00 92.88 75 ARG A N 1
ATOM 611 C CA . ARG A 1 75 ? -6.132 -9.377 9.730 1.00 92.88 75 ARG A CA 1
ATOM 612 C C . ARG A 1 75 ? -6.564 -10.734 9.175 1.00 92.88 75 ARG A C 1
ATOM 614 O O . ARG A 1 75 ? -5.845 -11.309 8.366 1.00 92.88 75 ARG A O 1
ATOM 621 N N . ASP A 1 76 ? -7.718 -11.226 9.617 1.00 91.88 76 ASP A N 1
ATOM 622 C CA . ASP A 1 76 ? -8.143 -12.601 9.341 1.00 91.88 76 ASP A CA 1
ATOM 623 C C . ASP A 1 76 ? -9.109 -12.660 8.148 1.00 91.88 76 ASP A C 1
ATOM 625 O O . ASP A 1 76 ? -8.876 -13.367 7.168 1.00 91.88 76 ASP A O 1
ATOM 629 N N . VAL A 1 77 ? -10.177 -11.856 8.182 1.00 91.19 77 VAL A N 1
ATOM 630 C CA . VAL A 1 77 ? -11.242 -11.838 7.165 1.00 91.19 77 VAL A CA 1
ATOM 631 C C . VAL A 1 77 ? -11.581 -10.394 6.783 1.00 91.19 77 VAL A C 1
ATOM 633 O O . VAL A 1 77 ? -11.337 -9.464 7.547 1.00 91.19 77 VAL A O 1
ATOM 636 N N . GLY A 1 78 ? -12.133 -10.206 5.582 1.00 93.50 78 GLY A N 1
ATOM 637 C CA . GLY A 1 78 ? -12.536 -8.898 5.066 1.00 93.50 78 GLY A CA 1
ATOM 638 C C . GLY A 1 78 ? -11.418 -8.154 4.336 1.00 93.50 78 GLY A C 1
ATOM 639 O O . GLY A 1 78 ? -10.319 -8.686 4.139 1.00 93.50 78 GLY A O 1
ATOM 640 N N . ASN A 1 79 ? -11.750 -6.931 3.922 1.00 96.25 79 ASN A N 1
ATOM 641 C CA . ASN A 1 79 ? -10.940 -6.046 3.091 1.00 96.25 79 ASN A CA 1
ATOM 642 C C . ASN A 1 79 ? -10.934 -4.633 3.691 1.00 96.25 79 ASN A C 1
ATOM 644 O O . ASN A 1 79 ? -11.935 -4.197 4.261 1.00 96.25 79 ASN A O 1
ATOM 648 N N . VAL A 1 80 ? -9.832 -3.902 3.523 1.00 95.75 80 VAL A N 1
ATOM 649 C CA . VAL A 1 80 ? -9.735 -2.484 3.893 1.00 95.75 80 VAL A CA 1
ATOM 650 C C . VAL A 1 80 ? -10.133 -1.631 2.690 1.00 95.75 80 VAL A C 1
ATOM 652 O O . VAL A 1 80 ? -9.460 -1.648 1.657 1.00 95.75 80 VAL A O 1
ATOM 655 N N . GLY A 1 81 ? -11.234 -0.892 2.823 1.00 95.81 81 GLY A N 1
ATOM 656 C CA . GLY A 1 81 ? -11.679 0.107 1.852 1.00 95.81 81 GLY A CA 1
ATOM 657 C C . GLY A 1 81 ? -11.343 1.520 2.319 1.00 95.81 81 GLY A C 1
ATOM 658 O O . GLY A 1 81 ? -11.726 1.907 3.420 1.00 95.81 81 GLY A O 1
ATOM 659 N N . ILE A 1 82 ? -10.657 2.299 1.482 1.00 95.31 82 ILE A N 1
ATOM 660 C CA . ILE A 1 82 ? -10.420 3.734 1.697 1.00 95.31 82 ILE A CA 1
ATOM 661 C C . ILE A 1 82 ? -11.151 4.494 0.590 1.00 95.31 82 ILE A C 1
ATOM 663 O O . ILE A 1 82 ? -10.919 4.240 -0.590 1.00 95.31 82 ILE A O 1
ATOM 667 N N . GLY A 1 83 ? -12.082 5.381 0.955 1.00 93.75 83 GLY A N 1
ATOM 668 C CA . GLY A 1 83 ? -12.918 6.105 -0.017 1.00 93.75 83 GLY A CA 1
ATOM 669 C C . GLY A 1 83 ? -13.946 5.230 -0.757 1.00 93.75 83 GLY A C 1
ATOM 670 O O . GLY A 1 83 ? -14.525 5.654 -1.757 1.00 93.75 83 GLY A O 1
ATOM 671 N N . THR A 1 84 ? -14.175 3.995 -0.298 1.00 94.69 84 THR A N 1
ATOM 672 C CA . THR A 1 84 ? -15.137 3.051 -0.885 1.00 94.69 84 THR A CA 1
ATOM 673 C C . THR A 1 84 ? -15.776 2.175 0.189 1.00 94.69 84 THR A C 1
ATOM 675 O O . THR A 1 84 ? -15.124 1.805 1.163 1.00 94.69 84 THR A O 1
ATOM 678 N N . SER A 1 85 ? -17.046 1.817 -0.005 1.00 91.50 85 SER A N 1
ATOM 679 C CA . SER A 1 85 ? -17.773 0.835 0.812 1.00 91.50 85 SER A CA 1
ATOM 680 C C . SER A 1 85 ? -17.710 -0.587 0.242 1.00 91.50 85 SER A C 1
ATOM 682 O O . SER A 1 85 ? -18.116 -1.534 0.910 1.00 91.50 85 SER A O 1
ATOM 684 N N . GLN A 1 86 ? -17.195 -0.752 -0.982 1.00 94.81 86 GLN A N 1
ATOM 685 C CA . GLN A 1 86 ? -17.141 -2.025 -1.704 1.00 94.81 86 GLN A CA 1
ATOM 686 C C . GLN A 1 86 ? -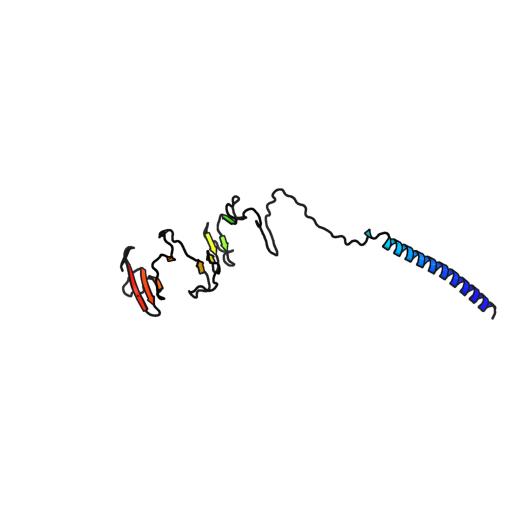15.700 -2.342 -2.114 1.00 94.81 86 GLN A C 1
ATOM 688 O O . GLN A 1 86 ? -15.316 -2.235 -3.278 1.00 94.81 86 GLN A O 1
ATOM 693 N N . ALA A 1 87 ? -14.872 -2.715 -1.138 1.00 96.06 87 ALA A N 1
ATOM 694 C CA . ALA A 1 87 ? -13.519 -3.186 -1.406 1.00 96.06 87 ALA A CA 1
ATOM 695 C C . ALA A 1 87 ? -13.555 -4.632 -1.926 1.00 96.06 87 ALA A C 1
ATOM 697 O O . ALA A 1 87 ? -13.912 -5.548 -1.185 1.00 96.06 87 ALA A O 1
ATOM 698 N N . LEU A 1 88 ? -13.176 -4.840 -3.190 1.00 95.88 88 LEU A N 1
ATOM 699 C CA . LEU A 1 88 ? -13.121 -6.170 -3.820 1.00 95.88 88 LEU A CA 1
ATOM 700 C C . LEU A 1 88 ? -11.776 -6.880 -3.602 1.00 95.88 88 LEU A C 1
ATOM 702 O O . LEU A 1 88 ? -11.703 -8.103 -3.677 1.00 95.88 88 LEU A O 1
ATOM 706 N N . SER A 1 89 ? -10.732 -6.118 -3.278 1.00 96.06 89 SER A N 1
ATOM 707 C CA . SER A 1 89 ? -9.390 -6.610 -2.947 1.00 96.06 89 SER A CA 1
ATOM 708 C C . SER A 1 89 ? -9.048 -6.309 -1.490 1.00 96.06 89 SER A C 1
ATOM 710 O O . SER A 1 89 ? -9.613 -5.380 -0.910 1.00 96.06 89 SER A O 1
ATOM 712 N N . LYS A 1 90 ? -8.070 -7.035 -0.919 1.00 95.62 90 LYS A N 1
ATOM 713 C CA . LYS A 1 90 ? -7.617 -6.880 0.482 1.00 95.62 90 LYS A CA 1
ATOM 714 C C . LYS A 1 90 ? -7.348 -5.434 0.895 1.00 95.62 90 LYS A C 1
ATOM 716 O O . LYS A 1 90 ? -7.672 -5.058 2.019 1.00 95.62 90 LYS A O 1
ATOM 721 N N . LEU A 1 91 ? -6.823 -4.636 -0.027 1.00 96.44 91 LEU A N 1
ATOM 722 C CA . LEU A 1 91 ? -6.797 -3.185 0.052 1.00 96.44 91 LEU A CA 1
ATOM 723 C C . LEU A 1 91 ? -7.416 -2.629 -1.231 1.00 96.44 91 LEU A C 1
ATOM 725 O O . LEU A 1 91 ? -6.996 -2.993 -2.327 1.00 96.44 91 LEU A O 1
ATOM 729 N N . SER A 1 92 ? -8.419 -1.766 -1.093 1.00 96.69 92 SER A N 1
ATOM 730 C CA . SER A 1 92 ? -8.991 -0.996 -2.201 1.00 96.69 92 SER A CA 1
ATOM 731 C C . SER A 1 92 ? -9.012 0.475 -1.808 1.00 96.69 92 SER A C 1
ATOM 733 O O . SER A 1 92 ? -9.614 0.831 -0.794 1.00 96.69 92 SER A O 1
ATOM 735 N N . VAL A 1 93 ? -8.366 1.326 -2.603 1.00 95.88 93 VAL A N 1
ATOM 736 C CA . VAL A 1 93 ? -8.360 2.778 -2.392 1.00 95.88 93 VAL A CA 1
ATOM 737 C C . VAL A 1 93 ? -9.023 3.444 -3.585 1.00 95.88 93 VAL A C 1
ATOM 739 O O . VAL A 1 93 ? -8.595 3.253 -4.720 1.00 95.88 93 VAL A O 1
ATOM 742 N N . ASN A 1 94 ? -10.094 4.185 -3.325 1.00 95.06 94 ASN A N 1
ATOM 743 C CA . ASN A 1 94 ? -10.801 4.974 -4.319 1.00 95.06 94 ASN A CA 1
ATOM 744 C C . ASN A 1 94 ? -10.456 6.451 -4.114 1.00 95.06 94 ASN A C 1
ATOM 746 O O . ASN A 1 94 ? -10.834 7.046 -3.104 1.00 95.06 94 ASN A O 1
ATOM 750 N N . GLY A 1 95 ? -9.711 7.009 -5.064 1.00 93.19 95 GLY A N 1
ATOM 751 C CA . GLY A 1 95 ? -9.130 8.345 -4.990 1.00 93.19 95 GLY A CA 1
ATOM 752 C C . GLY A 1 95 ? -7.610 8.314 -5.129 1.00 93.19 95 GLY A C 1
ATOM 753 O O . GLY A 1 95 ? -7.029 7.326 -5.578 1.00 93.19 95 GLY A O 1
ATOM 754 N N . THR A 1 96 ? -6.970 9.423 -4.770 1.00 93.50 96 THR A N 1
ATOM 755 C CA . THR A 1 96 ? -5.517 9.582 -4.876 1.00 93.50 96 THR A CA 1
ATOM 756 C C . THR A 1 96 ? -4.789 8.975 -3.676 1.00 93.50 96 THR A C 1
ATOM 758 O O . THR A 1 96 ? -5.254 9.076 -2.541 1.00 93.50 96 THR A O 1
ATOM 761 N N . VAL A 1 97 ? -3.628 8.369 -3.930 1.00 94.69 97 VAL A N 1
ATOM 762 C CA . VAL A 1 97 ? -2.743 7.793 -2.913 1.00 94.69 97 VAL A CA 1
ATOM 763 C C . VAL A 1 97 ? -1.402 8.522 -2.933 1.00 94.69 97 VAL A C 1
ATOM 765 O O . VAL A 1 97 ? -0.678 8.458 -3.925 1.00 94.69 97 VAL A O 1
ATOM 768 N N . SER A 1 98 ? -1.059 9.169 -1.819 1.00 94.19 98 SER A N 1
ATOM 769 C CA . SER A 1 98 ? 0.242 9.808 -1.600 1.00 94.19 98 SER A CA 1
ATOM 770 C C . SER A 1 98 ? 0.998 9.074 -0.493 1.00 94.19 98 SER A C 1
ATOM 772 O O . SER A 1 98 ? 0.503 8.961 0.628 1.00 94.19 98 SER A O 1
ATOM 774 N N . ILE A 1 99 ? 2.195 8.576 -0.798 1.00 93.25 99 ILE A N 1
ATOM 775 C CA . ILE A 1 99 ? 3.085 7.889 0.145 1.00 93.25 99 ILE A CA 1
ATOM 776 C C . ILE A 1 99 ? 4.390 8.675 0.218 1.00 93.25 99 ILE A C 1
ATOM 778 O O . ILE A 1 99 ? 5.043 8.862 -0.800 1.00 93.25 99 ILE A O 1
ATOM 782 N N . GLY A 1 100 ? 4.784 9.123 1.407 1.00 90.12 100 GLY A N 1
ATOM 783 C CA . GLY A 1 100 ? 6.007 9.906 1.600 1.00 90.12 100 GLY A CA 1
ATOM 784 C C . GLY A 1 100 ? 5.811 11.051 2.580 1.00 90.12 100 GLY A C 1
ATOM 785 O O . GLY A 1 100 ? 4.690 11.515 2.763 1.00 90.12 100 GLY A O 1
ATOM 786 N N . LYS A 1 101 ? 6.899 11.509 3.207 1.00 88.81 101 LYS A N 1
ATOM 787 C CA . LYS A 1 101 ? 6.866 12.604 4.186 1.00 88.81 101 LYS A CA 1
ATOM 788 C C . LYS A 1 101 ? 6.498 13.939 3.541 1.00 88.81 101 LYS A C 1
ATOM 790 O O . LYS A 1 101 ? 5.801 14.724 4.171 1.00 88.81 101 LYS A O 1
ATOM 795 N N . ASP A 1 102 ? 6.948 14.184 2.316 1.00 89.19 102 ASP A N 1
ATOM 796 C CA . ASP A 1 102 ? 6.749 15.483 1.662 1.00 89.19 102 ASP A CA 1
ATOM 797 C C . ASP A 1 102 ? 5.481 15.505 0.790 1.00 89.19 102 ASP A C 1
ATOM 799 O O . ASP A 1 102 ? 4.981 16.563 0.428 1.00 89.19 102 ASP A O 1
ATOM 803 N N . TYR A 1 103 ? 4.904 14.337 0.488 1.00 89.19 103 TYR A N 1
ATOM 804 C CA . TYR A 1 103 ? 3.716 14.208 -0.366 1.00 89.19 103 TYR A CA 1
ATOM 805 C C . TYR A 1 103 ? 2.382 14.273 0.393 1.00 89.19 103 TYR A C 1
ATOM 807 O O . TYR A 1 103 ? 1.324 14.171 -0.224 1.00 89.19 103 TYR A O 1
ATOM 815 N N . VAL A 1 104 ? 2.406 14.459 1.719 1.00 83.44 104 VAL A N 1
ATOM 816 C CA . VAL A 1 104 ? 1.184 14.616 2.537 1.00 83.44 104 VAL A CA 1
ATOM 817 C C . VAL A 1 104 ? 0.577 16.018 2.452 1.00 83.44 104 VAL A C 1
ATOM 819 O O . VAL A 1 104 ? -0.601 16.176 2.760 1.00 83.44 104 VAL A O 1
ATOM 822 N N . THR A 1 105 ? 1.356 17.034 2.070 1.00 83.50 105 THR A N 1
ATOM 823 C CA . THR A 1 105 ? 0.913 18.442 2.029 1.00 83.50 105 THR A CA 1
ATOM 824 C C . THR A 1 105 ? 0.733 18.994 0.618 1.00 83.50 105 THR A C 1
ATOM 826 O O . THR A 1 105 ? 0.255 20.114 0.466 1.00 83.50 105 THR A O 1
ATOM 829 N N . GLU A 1 106 ? 1.091 18.222 -0.406 1.00 81.75 106 GLU A N 1
ATOM 830 C CA . GLU A 1 106 ? 1.049 18.643 -1.805 1.00 81.75 106 GLU A CA 1
ATOM 831 C C . GLU A 1 106 ? -0.167 18.060 -2.527 1.00 81.75 106 GLU A C 1
ATOM 833 O O . GLU A 1 106 ? -0.540 16.899 -2.331 1.00 81.75 106 GLU A O 1
ATOM 838 N N . LEU A 1 107 ? -0.781 18.864 -3.399 1.00 77.88 107 LEU A N 1
ATOM 839 C CA . LEU A 1 107 ? -1.851 18.387 -4.270 1.00 77.88 107 LEU A CA 1
ATOM 840 C C . LEU A 1 107 ? -1.260 17.453 -5.328 1.00 77.88 107 LEU A C 1
ATOM 842 O O . LEU A 1 107 ? -0.580 17.885 -6.258 1.00 77.88 107 LEU A O 1
ATOM 846 N N . THR A 1 108 ? -1.553 16.165 -5.206 1.00 82.06 108 THR A N 1
ATOM 847 C CA . THR A 1 108 ? -1.221 15.161 -6.216 1.00 82.06 108 THR A CA 1
ATOM 848 C C . THR A 1 108 ? -2.356 15.032 -7.241 1.00 82.06 108 THR A C 1
ATOM 850 O O . THR A 1 108 ? -3.518 15.317 -6.928 1.00 82.06 108 THR A O 1
ATOM 853 N N . PRO A 1 109 ? -2.065 14.627 -8.493 1.00 89.38 109 PRO A N 1
ATOM 854 C CA . PRO A 1 109 ? -3.094 14.477 -9.517 1.00 89.38 109 PRO A CA 1
ATOM 855 C C . PRO A 1 109 ? -4.244 13.562 -9.070 1.00 89.38 109 PRO A C 1
ATOM 857 O O . PRO A 1 109 ? -4.039 12.577 -8.354 1.00 89.38 109 PRO A O 1
ATOM 860 N N . ALA A 1 110 ? -5.464 13.864 -9.515 1.00 90.44 110 ALA A N 1
ATOM 861 C CA . ALA A 1 110 ? -6.634 13.044 -9.211 1.00 90.44 110 ALA A CA 1
ATOM 862 C C . ALA A 1 110 ? -6.460 11.607 -9.737 1.00 90.44 110 ALA A C 1
ATOM 864 O O . ALA A 1 110 ? -6.012 11.411 -10.867 1.00 90.44 110 ALA A O 1
ATOM 865 N N . ASN A 1 111 ? -6.859 10.616 -8.932 1.00 90.62 111 ASN A N 1
ATOM 866 C CA . ASN A 1 111 ? -6.797 9.187 -9.272 1.00 90.62 111 ASN A CA 1
ATOM 867 C C . ASN A 1 111 ? -5.377 8.699 -9.609 1.00 90.62 111 ASN A C 1
ATOM 869 O O . ASN A 1 111 ? -5.186 7.897 -10.524 1.00 90.62 111 ASN A O 1
ATOM 873 N N . SER A 1 112 ? -4.377 9.202 -8.881 1.00 93.19 112 SER A N 1
ATOM 874 C CA . SER A 1 112 ? -2.973 8.819 -9.049 1.00 93.19 112 SER A CA 1
ATOM 875 C C . SER A 1 112 ? -2.411 8.088 -7.827 1.00 93.19 112 SER A C 1
ATOM 877 O O . SER A 1 112 ? -2.970 8.144 -6.730 1.00 93.19 112 SER A O 1
ATOM 879 N N . LEU A 1 113 ? -1.291 7.398 -8.038 1.00 93.12 113 LEU A N 1
ATOM 880 C CA . LEU A 1 113 ? -0.427 6.880 -6.985 1.00 93.12 113 LEU A CA 1
ATOM 881 C C . LEU A 1 113 ? 0.910 7.608 -7.091 1.00 93.12 113 LEU A C 1
ATOM 883 O O . LEU A 1 113 ? 1.577 7.531 -8.121 1.00 93.12 113 LEU A O 1
ATOM 887 N N . VAL A 1 114 ? 1.290 8.294 -6.023 1.00 91.81 114 VAL A N 1
ATOM 888 C CA . VAL A 1 114 ? 2.561 8.999 -5.899 1.00 91.81 114 VAL A CA 1
ATOM 889 C C . VAL A 1 114 ? 3.294 8.442 -4.682 1.00 91.81 114 VAL A C 1
ATOM 891 O O . VAL A 1 114 ? 2.737 8.386 -3.586 1.00 91.81 114 VAL A O 1
ATOM 894 N N . VAL A 1 115 ? 4.539 8.006 -4.884 1.00 91.56 115 VAL A N 1
ATOM 895 C CA . VAL A 1 115 ? 5.379 7.399 -3.844 1.00 91.56 115 VAL A CA 1
ATOM 896 C C . VAL A 1 115 ? 6.722 8.110 -3.798 1.00 91.56 115 VAL A C 1
ATOM 898 O O . VAL A 1 115 ? 7.383 8.255 -4.822 1.00 91.56 115 VAL A O 1
ATOM 901 N N . GLN A 1 116 ? 7.103 8.583 -2.616 1.00 88.94 116 GLN A N 1
ATOM 902 C CA . GLN A 1 116 ? 8.393 9.205 -2.361 1.00 88.94 116 GLN A CA 1
ATOM 903 C C . GLN A 1 116 ? 9.421 8.125 -2.030 1.00 88.94 116 GLN A C 1
ATOM 905 O O . GLN A 1 116 ? 9.231 7.369 -1.076 1.00 88.94 116 GLN A O 1
ATOM 910 N N . GLY A 1 117 ? 10.524 8.108 -2.777 1.00 85.62 117 GLY A N 1
ATOM 911 C CA . GLY A 1 117 ? 11.595 7.123 -2.626 1.00 85.62 117 GLY A CA 1
ATOM 912 C C . GLY A 1 117 ? 11.489 5.992 -3.645 1.00 85.62 117 GLY A C 1
ATOM 913 O O . GLY A 1 117 ? 10.917 6.173 -4.719 1.00 85.62 117 GLY A O 1
ATOM 914 N N . ASP A 1 118 ? 12.079 4.847 -3.315 1.00 84.81 118 ASP A N 1
ATOM 915 C CA . ASP A 1 118 ? 12.154 3.699 -4.216 1.00 84.81 118 ASP A CA 1
ATOM 916 C C . ASP A 1 118 ? 10.930 2.782 -4.078 1.00 84.81 118 ASP A C 1
ATOM 918 O O . ASP A 1 118 ? 10.423 2.539 -2.979 1.00 84.81 118 ASP A O 1
ATOM 922 N N . VAL A 1 119 ? 10.454 2.251 -5.206 1.00 88.31 119 VAL A N 1
ATOM 923 C CA . VAL A 1 119 ? 9.294 1.353 -5.282 1.00 88.31 119 VAL A CA 1
ATOM 924 C C . VAL A 1 119 ? 9.722 -0.007 -5.823 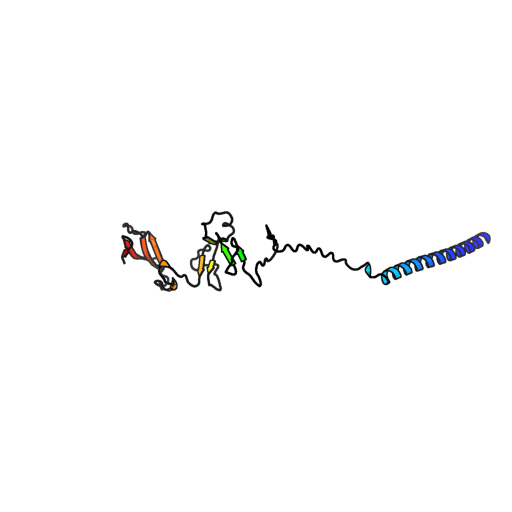1.00 88.31 119 VAL A C 1
ATOM 926 O O . VAL A 1 119 ? 10.160 -0.117 -6.965 1.00 88.31 119 VAL A O 1
ATOM 929 N N . GLY A 1 120 ? 9.531 -1.061 -5.029 1.00 88.69 120 GLY A N 1
ATOM 930 C CA . GLY A 1 120 ? 9.680 -2.446 -5.480 1.00 88.69 120 GLY A CA 1
ATOM 931 C C . GLY A 1 120 ? 8.373 -3.001 -6.052 1.00 88.69 120 GLY A C 1
ATOM 932 O O . GLY A 1 120 ? 7.355 -3.014 -5.359 1.00 88.69 120 GLY A O 1
ATOM 933 N N . VAL A 1 121 ? 8.383 -3.499 -7.292 1.00 89.56 121 VAL A N 1
ATOM 934 C CA . VAL A 1 121 ? 7.212 -4.111 -7.947 1.00 89.56 121 VAL A CA 1
ATOM 935 C C . VAL A 1 121 ? 7.547 -5.513 -8.448 1.00 89.56 121 VAL A C 1
ATOM 937 O O . VAL A 1 121 ? 8.222 -5.698 -9.458 1.00 89.56 121 VAL A O 1
ATOM 940 N N . GLY A 1 122 ? 7.038 -6.532 -7.751 1.00 84.19 122 GLY A N 1
ATOM 941 C CA . GLY A 1 122 ? 7.268 -7.929 -8.136 1.00 84.19 122 GLY A CA 1
ATOM 942 C C . GLY A 1 122 ? 8.725 -8.380 -7.981 1.00 84.19 122 GLY A C 1
ATOM 943 O O . GLY A 1 122 ? 9.131 -9.331 -8.643 1.00 84.19 122 GLY A O 1
ATOM 944 N N . THR A 1 123 ? 9.496 -7.703 -7.127 1.00 83.38 123 THR A N 1
ATOM 945 C CA . THR A 1 123 ? 10.860 -8.083 -6.735 1.00 83.38 123 THR A CA 1
ATOM 946 C C . THR A 1 123 ? 10.858 -8.608 -5.289 1.00 83.38 123 THR A C 1
ATOM 948 O O . THR A 1 123 ? 10.214 -7.990 -4.436 1.00 83.38 123 THR A O 1
ATOM 951 N N . PRO A 1 124 ? 11.512 -9.752 -4.991 1.00 78.19 124 PRO A N 1
ATOM 952 C CA . PRO A 1 124 ? 11.632 -10.262 -3.623 1.00 78.19 124 PRO A CA 1
ATOM 953 C C . PRO A 1 124 ? 12.609 -9.441 -2.768 1.00 78.19 124 PRO A C 1
ATOM 955 O O . PRO A 1 124 ? 12.455 -9.420 -1.551 1.00 78.19 124 PRO A O 1
ATOM 958 N N . ASP A 1 125 ? 13.550 -8.731 -3.402 1.00 79.75 125 ASP A N 1
ATOM 959 C CA . ASP A 1 125 ? 14.599 -7.948 -2.745 1.00 79.75 125 ASP A CA 1
ATOM 960 C C . ASP A 1 125 ? 14.703 -6.550 -3.395 1.00 79.75 125 ASP A C 1
ATOM 962 O O . ASP A 1 125 ? 15.590 -6.329 -4.226 1.00 79.75 125 ASP A O 1
ATOM 966 N N . PRO A 1 126 ? 13.800 -5.600 -3.070 1.00 75.25 126 PRO A N 1
ATOM 967 C CA . PRO A 1 126 ? 13.886 -4.232 -3.578 1.00 75.25 126 PRO A CA 1
ATOM 968 C C . PRO A 1 126 ? 15.227 -3.595 -3.188 1.00 75.25 126 PRO A C 1
ATOM 970 O O . PRO A 1 126 ? 15.561 -3.526 -2.002 1.00 75.25 126 PRO A O 1
ATOM 973 N N . LYS A 1 127 ? 16.014 -3.137 -4.165 1.00 74.31 127 LYS A N 1
ATOM 974 C CA . LYS A 1 127 ? 17.328 -2.530 -3.897 1.00 74.31 127 LYS A CA 1
ATOM 975 C C . LYS A 1 127 ? 17.211 -1.050 -3.530 1.00 74.31 127 LYS A C 1
ATOM 977 O O . LYS A 1 127 ? 16.594 -0.281 -4.255 1.00 74.31 127 LYS A O 1
ATOM 982 N N . ASN A 1 128 ? 17.903 -0.656 -2.459 1.00 65.06 128 ASN A N 1
ATOM 983 C CA . ASN A 1 128 ? 18.054 0.748 -2.039 1.00 65.06 128 ASN A CA 1
ATOM 984 C C . ASN A 1 128 ? 19.031 1.547 -2.922 1.00 65.06 128 ASN A C 1
ATOM 986 O O . ASN A 1 128 ? 19.097 2.766 -2.812 1.00 65.06 128 ASN A O 1
ATOM 990 N N . ASP A 1 129 ? 19.849 0.863 -3.728 1.00 66.94 129 ASP A N 1
ATOM 991 C CA . ASP A 1 129 ? 20.779 1.498 -4.661 1.00 66.94 129 ASP A CA 1
ATOM 992 C C . ASP A 1 129 ? 20.530 0.919 -6.061 1.00 66.94 129 ASP A C 1
ATOM 994 O O . ASP A 1 129 ? 20.912 -0.230 -6.340 1.00 66.94 129 ASP A O 1
ATOM 998 N N . PRO A 1 130 ? 19.802 1.632 -6.934 1.00 62.38 130 PRO A N 1
ATOM 999 C CA . PRO A 1 130 ? 19.653 1.213 -8.320 1.00 62.38 130 PRO A CA 1
ATOM 1000 C C . PRO A 1 130 ? 21.024 1.180 -9.029 1.00 62.38 130 PRO A C 1
ATOM 1002 O O . PRO A 1 130 ? 21.917 1.974 -8.733 1.00 62.38 130 PRO A O 1
ATOM 1005 N N . PRO A 1 131 ? 21.193 0.357 -10.076 1.00 63.69 131 PRO A N 1
ATOM 1006 C CA . PRO A 1 131 ? 22.427 0.321 -10.869 1.00 63.69 131 PRO A CA 1
ATOM 1007 C C . PRO A 1 131 ? 22.813 1.642 -11.569 1.00 63.69 131 PRO A C 1
ATOM 1009 O O . PRO A 1 131 ? 23.844 1.691 -12.232 1.00 63.69 131 PRO A O 1
ATOM 1012 N N . ASN A 1 132 ? 21.982 2.690 -11.491 1.00 61.41 132 ASN A N 1
ATOM 1013 C CA . ASN A 1 132 ? 22.199 3.983 -12.145 1.00 61.41 132 ASN A CA 1
ATOM 1014 C C . ASN A 1 132 ? 22.846 5.048 -11.230 1.00 61.41 132 ASN A C 1
ATOM 1016 O O . ASN A 1 132 ? 23.020 6.175 -11.688 1.00 61.41 132 ASN A O 1
ATOM 1020 N N . HIS A 1 133 ? 23.194 4.721 -9.976 1.00 65.19 133 HIS A N 1
ATOM 1021 C CA . HIS A 1 133 ? 23.769 5.649 -8.986 1.00 65.19 133 HIS A CA 1
ATOM 1022 C C . HIS A 1 133 ? 22.893 6.877 -8.649 1.00 65.19 133 HIS A C 1
ATOM 1024 O O . HIS A 1 133 ? 23.394 7.871 -8.119 1.00 65.19 133 HIS A O 1
ATOM 1030 N N . ILE A 1 134 ? 21.588 6.838 -8.943 1.00 66.00 134 ILE A N 1
ATOM 1031 C CA . ILE A 1 134 ? 20.626 7.864 -8.523 1.00 66.00 134 ILE A CA 1
ATOM 1032 C C . ILE A 1 134 ? 19.937 7.361 -7.258 1.00 66.00 134 ILE A C 1
A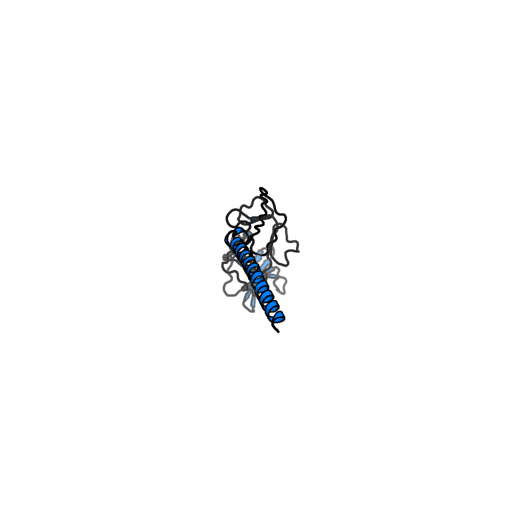TOM 1034 O O . ILE A 1 134 ? 19.049 6.520 -7.309 1.00 66.00 134 ILE A O 1
ATOM 1038 N N . SER A 1 135 ? 20.330 7.889 -6.104 1.00 64.75 135 SER A N 1
ATOM 1039 C CA . SER A 1 135 ? 19.904 7.367 -4.796 1.00 64.75 135 SER A CA 1
ATOM 1040 C C . SER A 1 135 ? 18.461 7.710 -4.386 1.00 64.75 135 SER A C 1
ATOM 1042 O O . SER A 1 135 ? 18.128 7.575 -3.212 1.00 64.75 135 SER A O 1
ATOM 1044 N N . VAL A 1 136 ? 17.618 8.209 -5.301 1.00 71.56 136 VAL A N 1
ATOM 1045 C CA . VAL A 1 136 ? 16.210 8.538 -5.021 1.00 71.56 136 VAL A CA 1
ATOM 1046 C C . VAL A 1 136 ? 15.305 8.339 -6.239 1.00 71.56 136 VAL A C 1
ATOM 1048 O O . VAL A 1 136 ? 15.635 8.765 -7.345 1.00 71.56 136 VAL A O 1
ATOM 1051 N N . GLY A 1 137 ? 14.105 7.799 -6.000 1.00 72.69 137 GLY A N 1
ATOM 1052 C CA . GLY A 1 137 ? 12.990 7.840 -6.952 1.00 72.69 137 GLY A CA 1
ATOM 1053 C C . GLY A 1 137 ? 12.999 6.720 -7.990 1.00 72.69 137 GLY A C 1
ATOM 1054 O O . GLY A 1 137 ? 12.599 6.946 -9.133 1.00 72.69 137 GLY A O 1
ATOM 1055 N N . ASN A 1 138 ? 13.469 5.528 -7.623 1.00 79.88 138 ASN A N 1
ATOM 1056 C CA . ASN A 1 138 ? 13.599 4.414 -8.555 1.00 79.88 138 ASN A CA 1
ATOM 1057 C C . ASN A 1 138 ? 12.406 3.460 -8.511 1.00 79.88 138 ASN A C 1
ATOM 1059 O O . ASN A 1 138 ? 11.678 3.370 -7.523 1.00 79.88 138 ASN A O 1
ATOM 1063 N N . ILE A 1 139 ? 12.235 2.702 -9.594 1.00 87.75 139 ILE A N 1
ATOM 1064 C CA . ILE A 1 139 ? 11.324 1.557 -9.644 1.00 87.75 139 ILE A CA 1
ATOM 1065 C C . ILE A 1 139 ? 12.167 0.309 -9.901 1.00 87.75 139 ILE A C 1
ATOM 1067 O O . ILE A 1 139 ? 12.707 0.142 -10.994 1.00 87.75 139 ILE A O 1
ATOM 1071 N N . ASP A 1 140 ? 12.265 -0.558 -8.894 1.00 84.50 140 ASP A N 1
ATOM 1072 C CA . ASP A 1 140 ? 12.863 -1.887 -9.014 1.00 84.50 140 ASP A CA 1
ATOM 1073 C C . ASP A 1 140 ? 11.753 -2.893 -9.333 1.00 84.50 140 ASP A C 1
ATOM 1075 O O . ASP A 1 140 ? 10.931 -3.242 -8.481 1.00 84.50 140 ASP A O 1
ATOM 1079 N N . ALA A 1 141 ? 11.679 -3.307 -10.594 1.00 86.62 141 ALA A N 1
ATOM 1080 C CA . ALA A 1 141 ? 10.654 -4.214 -11.084 1.00 86.62 141 ALA A CA 1
ATOM 1081 C C . ALA A 1 141 ? 11.270 -5.350 -11.896 1.00 86.62 141 ALA A C 1
ATOM 1083 O O . ALA A 1 141 ? 12.204 -5.138 -12.666 1.00 86.62 141 ALA A O 1
ATOM 1084 N N . ASN A 1 142 ? 10.694 -6.548 -11.776 1.00 85.06 142 ASN A N 1
ATOM 1085 C CA . ASN A 1 142 ? 11.150 -7.713 -12.539 1.00 85.06 142 ASN A CA 1
ATOM 1086 C C . ASN A 1 142 ? 11.012 -7.504 -14.062 1.00 85.06 142 ASN A C 1
ATOM 1088 O O . ASN A 1 142 ? 11.896 -7.879 -14.826 1.00 85.06 142 ASN A O 1
ATOM 1092 N N . ASP A 1 143 ? 9.901 -6.908 -14.505 1.00 86.94 143 ASP A N 1
ATOM 1093 C CA . ASP A 1 143 ? 9.682 -6.480 -15.889 1.00 86.94 143 ASP A CA 1
ATOM 1094 C C . ASP A 1 143 ? 8.519 -5.478 -15.948 1.00 86.94 143 ASP A C 1
ATOM 1096 O O . ASP A 1 143 ? 7.656 -5.458 -15.066 1.00 86.94 143 ASP A O 1
ATOM 1100 N N . ILE A 1 144 ? 8.460 -4.669 -17.006 1.00 89.25 144 ILE A N 1
ATOM 1101 C CA . ILE A 1 144 ? 7.398 -3.682 -17.225 1.00 89.25 144 ILE A CA 1
ATOM 1102 C C . ILE A 1 144 ? 6.728 -3.956 -18.571 1.00 89.25 144 ILE A C 1
ATOM 1104 O O . ILE A 1 144 ? 7.361 -3.914 -19.627 1.00 89.25 144 ILE A O 1
ATOM 1108 N N . TRP A 1 145 ? 5.416 -4.201 -18.547 1.00 89.38 145 TRP A N 1
ATOM 1109 C CA . TRP A 1 145 ? 4.608 -4.328 -19.760 1.00 89.38 145 TRP A CA 1
ATOM 1110 C C . TRP A 1 145 ? 4.205 -2.956 -20.306 1.00 89.38 145 TRP A C 1
ATOM 1112 O O . TRP A 1 145 ? 3.481 -2.200 -19.652 1.00 89.38 145 TRP A O 1
ATOM 1122 N N . LEU A 1 146 ? 4.603 -2.651 -21.541 1.00 89.94 146 LEU A N 1
ATOM 1123 C CA . LEU A 1 146 ? 4.220 -1.419 -22.225 1.00 89.94 146 LEU A CA 1
ATOM 1124 C C . LEU A 1 146 ? 2.978 -1.664 -23.084 1.00 89.94 146 LEU A C 1
ATOM 1126 O O . LEU A 1 146 ? 3.056 -2.260 -24.159 1.00 89.94 146 LEU A O 1
ATOM 1130 N N . ARG A 1 147 ? 1.818 -1.167 -22.631 1.00 90.50 147 ARG A N 1
ATOM 1131 C CA . ARG A 1 147 ? 0.527 -1.371 -23.320 1.00 90.50 147 ARG A CA 1
ATOM 1132 C C . ARG A 1 147 ? 0.506 -0.812 -24.741 1.00 90.50 147 ARG A C 1
ATOM 1134 O O . ARG A 1 147 ? -0.012 -1.475 -25.629 1.00 90.50 147 ARG A O 1
ATOM 1141 N N . SER A 1 148 ? 1.084 0.369 -24.960 1.00 90.62 148 SER A N 1
ATOM 1142 C CA . SER A 1 148 ? 1.146 1.007 -26.284 1.00 90.62 148 SER A CA 1
ATOM 1143 C C . SER A 1 148 ? 1.935 0.187 -27.305 1.00 90.62 148 SER A C 1
ATOM 1145 O O . SER A 1 148 ? 1.632 0.232 -28.492 1.00 90.62 148 SER A O 1
ATOM 1147 N N . SER A 1 149 ? 2.918 -0.583 -26.838 1.00 87.94 149 SER A N 1
ATOM 1148 C CA . SER A 1 149 ? 3.785 -1.415 -27.674 1.00 87.94 149 SER A CA 1
ATOM 1149 C C . SER A 1 149 ? 3.393 -2.895 -27.661 1.00 87.94 149 SER A C 1
ATOM 1151 O O . SER A 1 149 ? 4.032 -3.685 -28.352 1.00 87.94 149 SER A O 1
ATOM 1153 N N . ASN A 1 150 ? 2.388 -3.280 -26.860 1.00 89.75 150 ASN A N 1
ATOM 1154 C CA . ASN A 1 150 ? 1.942 -4.657 -26.626 1.00 89.75 150 ASN A CA 1
ATOM 1155 C C . ASN A 1 150 ? 3.103 -5.654 -26.411 1.00 89.75 150 ASN A C 1
ATOM 1157 O O . ASN A 1 150 ? 3.086 -6.762 -26.948 1.00 89.75 150 ASN A O 1
ATOM 1161 N N . ARG A 1 151 ? 4.144 -5.233 -25.680 1.00 90.50 151 ARG A N 1
ATOM 1162 C CA . ARG A 1 151 ? 5.343 -6.034 -25.388 1.00 90.50 151 ARG A CA 1
ATOM 1163 C C . ARG A 1 151 ? 5.917 -5.708 -24.011 1.00 90.50 151 ARG A C 1
ATOM 1165 O O . ARG A 1 151 ? 5.737 -4.603 -23.493 1.00 90.50 151 ARG A O 1
ATOM 1172 N N . TRP A 1 152 ? 6.650 -6.670 -23.458 1.00 88.69 152 TRP A N 1
ATOM 1173 C CA . TRP A 1 152 ? 7.491 -6.481 -22.279 1.00 88.69 152 TRP A CA 1
ATOM 1174 C C . TRP A 1 152 ? 8.708 -5.617 -22.623 1.00 88.69 152 TRP A C 1
ATOM 1176 O O . TRP A 1 152 ? 9.247 -5.727 -23.729 1.00 88.69 152 TRP A O 1
ATOM 1186 N N . LEU A 1 153 ? 9.175 -4.788 -21.686 1.00 85.81 153 LEU A N 1
ATOM 1187 C CA . LEU A 1 153 ? 10.390 -3.994 -21.882 1.00 85.81 153 LEU A CA 1
ATOM 1188 C C . LEU A 1 153 ? 11.615 -4.904 -22.067 1.00 85.81 153 LEU A C 1
ATOM 1190 O O . LEU A 1 153 ? 12.463 -4.616 -22.910 1.00 85.81 153 LEU A O 1
ATOM 1194 N N . SER A 1 154 ? 11.646 -6.058 -21.392 1.00 83.00 154 SER A N 1
ATOM 1195 C CA . SER A 1 154 ? 12.679 -7.091 -21.579 1.00 83.00 154 SER A CA 1
ATOM 1196 C C . SER A 1 154 ? 12.734 -7.703 -22.992 1.00 83.00 154 SER A C 1
ATOM 1198 O O . SER A 1 154 ? 13.762 -8.264 -23.386 1.00 83.00 154 SER A O 1
ATOM 1200 N N . GLN A 1 155 ? 11.644 -7.606 -23.760 1.00 83.62 155 GLN A N 1
ATOM 1201 C CA . GLN A 1 155 ? 11.529 -8.067 -25.151 1.00 83.62 155 GLN A CA 1
ATOM 1202 C C . GLN A 1 155 ? 11.753 -6.941 -26.171 1.00 83.62 155 GLN A C 1
ATOM 1204 O O . GLN A 1 155 ? 11.729 -7.188 -27.380 1.00 83.62 155 GLN A O 1
ATOM 1209 N N . GLY A 1 156 ? 11.944 -5.701 -25.707 1.00 71.25 156 GLY A N 1
ATOM 1210 C CA . GLY A 1 156 ? 12.409 -4.600 -26.543 1.00 71.25 156 GLY A CA 1
ATOM 1211 C C . GLY A 1 156 ? 13.832 -4.844 -27.067 1.00 71.25 156 GLY A C 1
ATOM 1212 O O . GLY A 1 156 ? 14.498 -5.786 -26.631 1.00 71.25 156 GLY A O 1
ATOM 1213 N N . PRO A 1 157 ? 14.318 -4.024 -28.019 1.00 68.31 157 PRO A N 1
ATOM 1214 C CA . PRO A 1 157 ? 15.686 -4.120 -28.521 1.00 68.31 157 PRO A CA 1
ATOM 1215 C C . PRO A 1 157 ? 16.687 -4.112 -27.359 1.00 68.31 157 PRO A C 1
ATOM 1217 O O . PRO A 1 157 ? 16.834 -3.113 -26.657 1.00 68.31 157 PRO A O 1
ATOM 1220 N N . LYS A 1 158 ? 17.346 -5.251 -27.130 1.00 65.19 158 LYS A N 1
ATOM 1221 C CA . LYS A 1 158 ? 18.348 -5.390 -26.075 1.00 65.19 158 LYS A CA 1
ATOM 1222 C C . LYS A 1 158 ? 19.633 -4.734 -26.545 1.00 65.19 158 LYS A C 1
ATOM 1224 O O . LYS A 1 158 ? 20.288 -5.243 -27.454 1.00 65.19 158 LYS A O 1
ATOM 1229 N N . ILE A 1 159 ? 20.022 -3.643 -25.903 1.00 60.81 159 ILE A N 1
ATOM 1230 C CA . ILE A 1 159 ? 21.390 -3.152 -26.020 1.00 60.81 159 ILE A CA 1
ATOM 1231 C C . ILE A 1 159 ? 22.290 -4.053 -25.176 1.00 60.81 159 ILE A C 1
ATOM 1233 O O . ILE A 1 159 ? 22.228 -4.072 -23.951 1.00 60.81 159 ILE A O 1
ATOM 1237 N N . THR A 1 160 ? 23.061 -4.898 -25.854 1.00 58.88 160 THR A N 1
ATOM 1238 C CA . THR A 1 160 ? 24.028 -5.802 -25.220 1.00 58.88 160 THR A CA 1
ATOM 1239 C C . THR A 1 160 ? 25.390 -5.111 -25.192 1.00 58.88 160 THR A C 1
ATOM 1241 O O . THR A 1 160 ? 25.793 -4.551 -26.205 1.00 58.88 160 THR A O 1
ATOM 1244 N N . GLY A 1 161 ? 26.115 -5.173 -24.068 1.00 58.91 161 GLY A N 1
ATOM 1245 C CA . GLY A 1 161 ? 27.536 -4.786 -24.011 1.00 58.91 161 GLY A CA 1
ATOM 1246 C C . GLY A 1 161 ? 27.872 -3.441 -23.354 1.00 58.91 161 GLY A C 1
ATOM 1247 O O . GLY A 1 161 ? 28.847 -2.817 -23.749 1.00 58.91 161 GLY A O 1
ATOM 1248 N N . GLY A 1 162 ? 27.097 -2.967 -22.372 1.00 54.44 162 GLY A N 1
ATOM 1249 C CA . GLY A 1 162 ? 27.397 -1.700 -21.677 1.00 54.44 162 GLY A CA 1
ATOM 1250 C C . GLY A 1 162 ? 27.162 -0.446 -22.528 1.00 54.44 162 GLY A C 1
ATOM 1251 O O . GLY A 1 162 ? 27.527 0.655 -22.121 1.00 54.44 162 GLY A O 1
ATOM 1252 N N . TYR A 1 163 ? 26.555 -0.615 -23.704 1.00 60.03 163 TYR A N 1
ATOM 1253 C CA . TYR A 1 163 ? 26.050 0.476 -24.524 1.00 60.03 163 TYR A CA 1
ATOM 1254 C C . TYR A 1 163 ? 24.769 1.026 -23.903 1.00 60.03 163 TYR A C 1
ATOM 1256 O O . TYR A 1 163 ? 23.928 0.256 -23.436 1.00 60.03 163 TYR A O 1
ATOM 1264 N N . TRP A 1 164 ? 24.603 2.343 -23.924 1.00 58.38 164 TRP A N 1
ATOM 1265 C CA . TRP A 1 164 ? 23.360 3.002 -23.529 1.00 58.38 164 TRP A CA 1
ATOM 1266 C C . TRP A 1 164 ? 22.670 3.618 -24.747 1.00 58.38 164 TRP A C 1
ATOM 1268 O O . TRP A 1 164 ? 23.327 4.025 -25.704 1.00 58.38 164 TRP A O 1
ATOM 1278 N N . VAL A 1 165 ? 21.338 3.690 -24.699 1.00 67.12 165 VAL A N 1
ATOM 1279 C CA . VAL A 1 165 ? 20.516 4.433 -25.665 1.00 67.12 165 VAL A CA 1
ATOM 1280 C C . VAL A 1 165 ? 20.025 5.690 -24.970 1.00 67.12 165 VAL A C 1
ATOM 1282 O O . VAL A 1 165 ? 19.300 5.594 -23.979 1.00 67.12 165 VAL A O 1
ATOM 1285 N N . ARG A 1 166 ? 20.383 6.866 -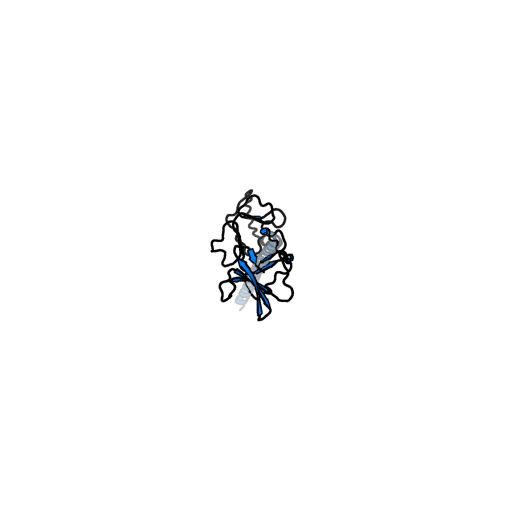25.490 1.00 63.31 166 ARG A N 1
ATOM 1286 C CA . ARG A 1 166 ? 19.697 8.114 -25.132 1.00 63.31 166 ARG A CA 1
ATOM 1287 C C . ARG A 1 166 ? 18.813 8.519 -26.299 1.00 63.31 166 ARG A C 1
ATOM 1289 O O . ARG A 1 166 ? 19.280 8.653 -27.426 1.00 63.31 166 ARG A O 1
ATOM 1296 N N . ALA A 1 167 ? 17.530 8.707 -26.012 1.00 62.75 167 ALA A N 1
ATOM 1297 C CA . ALA A 1 167 ? 16.619 9.426 -26.888 1.00 62.75 167 ALA A CA 1
ATOM 1298 C C . ALA A 1 167 ? 16.526 10.858 -26.354 1.00 62.75 167 ALA A C 1
ATOM 1300 O O . ALA A 1 167 ? 15.966 11.087 -25.281 1.00 62.75 167 ALA A O 1
ATOM 1301 N N . GLY A 1 168 ? 17.122 11.805 -27.072 1.00 61.81 168 GLY A N 1
ATOM 1302 C CA . GLY A 1 168 ? 17.259 13.190 -26.628 1.00 61.81 168 GLY A CA 1
ATOM 1303 C C . GLY A 1 168 ? 17.280 14.170 -27.795 1.00 61.81 168 GLY A C 1
ATOM 1304 O O . GLY A 1 168 ? 17.140 13.780 -28.955 1.00 61.81 168 GLY A O 1
ATOM 1305 N N . LEU A 1 169 ? 17.416 15.458 -27.483 1.00 54.25 169 LEU A N 1
ATOM 1306 C CA . LEU A 1 169 ? 17.842 16.438 -28.477 1.00 54.25 169 LEU A CA 1
ATOM 1307 C C . LEU A 1 169 ? 19.311 16.116 -28.767 1.00 54.25 169 LEU A C 1
ATOM 1309 O O . LEU A 1 169 ? 20.116 16.173 -27.842 1.00 54.25 169 LEU A O 1
ATOM 1313 N N . ALA A 1 170 ? 19.638 15.681 -29.980 1.00 53.34 170 ALA A N 1
ATOM 1314 C CA . ALA A 1 170 ? 21.033 15.418 -30.297 1.00 53.34 170 ALA A CA 1
ATOM 1315 C C . ALA A 1 170 ? 21.777 16.750 -30.389 1.00 53.34 170 ALA A C 1
ATOM 1317 O O . ALA A 1 170 ? 21.343 17.644 -31.120 1.00 53.34 170 ALA A O 1
ATOM 1318 N N . ASP A 1 171 ? 22.916 16.865 -29.707 1.00 53.66 171 ASP A N 1
ATOM 1319 C CA . ASP A 1 171 ? 23.866 17.966 -29.899 1.00 53.66 171 ASP A CA 1
ATOM 1320 C C . ASP A 1 171 ? 24.629 17.748 -31.217 1.00 53.66 171 ASP A C 1
ATOM 1322 O O . ASP A 1 171 ? 25.845 17.585 -31.273 1.00 53.66 171 ASP A O 1
ATOM 1326 N N . CYS A 1 172 ? 23.893 17.702 -32.326 1.00 51.81 172 CYS A N 1
ATOM 1327 C CA . CYS A 1 172 ? 24.465 17.738 -33.659 1.00 51.81 172 CYS A CA 1
ATOM 1328 C C . CYS A 1 172 ? 24.487 19.201 -34.103 1.00 51.81 172 CYS A C 1
ATOM 1330 O O . CYS A 1 172 ? 23.435 19.811 -34.296 1.00 51.81 172 CYS A O 1
ATOM 1332 N N . SER A 1 173 ? 25.682 19.746 -34.330 1.00 51.78 173 SER A N 1
ATOM 1333 C CA . SER A 1 173 ? 25.976 21.123 -34.764 1.00 51.78 173 SER A CA 1
ATOM 1334 C C . SER A 1 173 ? 25.259 21.607 -36.042 1.00 51.78 173 SER A C 1
ATOM 1336 O O . SER A 1 173 ? 25.445 22.753 -36.436 1.00 51.78 173 SER A O 1
ATOM 1338 N N . ASN A 1 174 ? 24.403 20.785 -36.661 1.00 47.69 174 ASN A N 1
ATOM 1339 C CA . ASN A 1 174 ? 23.689 21.063 -37.908 1.00 47.69 174 ASN A CA 1
ATOM 1340 C C . ASN A 1 174 ? 22.162 20.807 -37.840 1.00 47.69 174 ASN A C 1
ATOM 1342 O O . ASN A 1 174 ? 21.548 20.474 -38.851 1.00 47.69 174 ASN A O 1
ATOM 1346 N N . GLY A 1 175 ? 21.518 20.972 -36.678 1.00 48.94 175 GLY A N 1
ATOM 1347 C CA . GLY A 1 175 ? 20.057 21.168 -36.615 1.00 48.94 175 GLY A CA 1
ATOM 1348 C C . GLY A 1 175 ? 19.179 19.922 -36.805 1.00 48.94 175 GLY A C 1
ATOM 1349 O O . GLY A 1 175 ? 18.044 20.033 -37.269 1.00 48.94 175 GLY A O 1
ATOM 1350 N N . CYS A 1 176 ? 19.665 18.736 -36.440 1.00 47.16 176 CYS A N 1
ATOM 1351 C CA . CYS A 1 176 ? 18.812 17.547 -36.367 1.00 47.16 176 CYS A CA 1
ATOM 1352 C C . CYS A 1 176 ? 17.938 17.604 -35.101 1.00 47.16 176 CYS A C 1
ATOM 1354 O O . CYS A 1 176 ? 18.397 18.028 -34.047 1.00 47.16 176 CYS A O 1
ATOM 1356 N N . GLY A 1 177 ? 16.665 17.212 -35.214 1.00 57.47 177 GLY A N 1
ATOM 1357 C CA . GLY A 1 177 ? 15.717 17.174 -34.097 1.00 57.47 177 GLY A CA 1
ATOM 1358 C C . GLY A 1 177 ? 16.024 16.076 -33.068 1.00 57.47 177 GLY A C 1
ATOM 1359 O O . GLY A 1 177 ? 17.171 15.775 -32.756 1.00 57.47 177 GLY A O 1
ATOM 1360 N N . LYS A 1 178 ? 14.975 15.453 -32.518 1.00 59.78 178 LYS A N 1
ATOM 1361 C CA . LYS A 1 178 ? 15.132 14.307 -31.607 1.00 59.78 178 LYS A CA 1
ATOM 1362 C C . LYS A 1 178 ? 15.899 13.185 -32.313 1.00 59.78 178 LYS A C 1
ATOM 1364 O O . LYS A 1 178 ? 15.499 12.779 -33.407 1.00 59.78 178 LYS A O 1
ATOM 1369 N N . ALA A 1 179 ? 16.948 12.670 -31.685 1.00 59.69 179 ALA A N 1
ATOM 1370 C CA . ALA A 1 179 ? 17.746 11.583 -32.237 1.00 59.69 179 ALA A CA 1
ATOM 1371 C C . ALA A 1 179 ? 18.005 10.478 -31.211 1.00 59.69 179 ALA A C 1
ATOM 1373 O O . ALA A 1 179 ? 17.782 10.650 -30.008 1.00 59.69 179 ALA A O 1
ATOM 1374 N N . ILE A 1 180 ? 18.405 9.318 -31.730 1.00 67.75 180 ILE A N 1
ATOM 1375 C CA . ILE A 1 180 ? 18.752 8.132 -30.955 1.00 67.75 180 ILE A CA 1
ATOM 1376 C C . ILE A 1 180 ? 20.258 7.931 -31.093 1.00 67.75 180 ILE A C 1
ATOM 1378 O O . ILE A 1 180 ? 20.769 7.666 -32.184 1.00 67.75 180 ILE A O 1
ATOM 1382 N N . GLU A 1 181 ? 20.958 8.060 -29.973 1.00 65.38 181 GLU A N 1
ATOM 1383 C CA . GLU A 1 181 ? 22.404 7.889 -29.902 1.00 65.38 181 GLU A CA 1
ATOM 1384 C C . GLU A 1 181 ? 22.751 6.575 -29.189 1.00 65.38 181 GLU A C 1
ATOM 1386 O O . GLU A 1 181 ? 22.123 6.224 -28.182 1.00 65.38 181 GLU A O 1
ATOM 1391 N N . LEU A 1 182 ? 23.752 5.854 -29.709 1.00 63.41 182 LEU A N 1
ATOM 1392 C CA . LEU A 1 182 ? 24.397 4.730 -29.028 1.00 63.41 182 LEU A CA 1
ATOM 1393 C C . LEU A 1 182 ? 25.736 5.201 -28.469 1.00 63.41 182 LEU A C 1
ATOM 1395 O O . LEU A 1 182 ? 26.593 5.655 -29.226 1.00 63.41 182 LEU A O 1
ATOM 1399 N N . GLY A 1 183 ? 25.922 5.067 -27.156 1.00 61.09 183 GLY A N 1
ATOM 1400 C CA . GLY A 1 183 ? 27.159 5.461 -26.486 1.00 61.09 183 GLY A CA 1
ATOM 1401 C C . GLY A 1 183 ? 27.890 4.300 -25.816 1.00 61.09 183 GLY A C 1
ATOM 1402 O O . GLY A 1 183 ? 27.245 3.384 -25.307 1.00 61.09 183 GLY A O 1
ATOM 1403 N N . HIS A 1 184 ? 29.225 4.354 -25.775 1.00 57.97 184 HIS A N 1
ATOM 1404 C CA . HIS A 1 184 ? 30.072 3.476 -24.955 1.00 57.97 184 HIS A CA 1
ATOM 1405 C C . HIS A 1 184 ? 31.260 4.253 -24.373 1.00 57.97 184 HIS A C 1
ATOM 1407 O O . HIS A 1 184 ? 32.070 4.785 -25.130 1.00 57.97 184 HIS A O 1
ATOM 1413 N N . HIS A 1 185 ? 31.339 4.299 -23.036 1.00 55.56 185 HIS A N 1
ATOM 1414 C CA . HIS A 1 185 ? 32.277 5.083 -22.213 1.00 55.56 185 HIS A CA 1
ATOM 1415 C C . HIS A 1 185 ? 32.425 6.560 -22.636 1.00 55.56 185 HIS A C 1
ATOM 1417 O O . HIS A 1 185 ? 31.779 7.404 -22.020 1.00 55.56 185 HIS A O 1
ATOM 1423 N N . ASP A 1 186 ? 33.182 6.853 -23.699 1.00 57.62 186 ASP A N 1
ATOM 1424 C CA . ASP A 1 186 ? 33.546 8.208 -24.150 1.00 57.62 186 ASP A CA 1
ATOM 1425 C C . ASP A 1 186 ? 33.102 8.545 -25.591 1.00 57.62 186 ASP A C 1
ATOM 1427 O O . ASP A 1 186 ? 33.307 9.665 -26.058 1.00 57.62 186 ASP A O 1
ATOM 1431 N N . PHE A 1 187 ? 32.489 7.603 -26.317 1.00 57.75 187 PHE A N 1
ATOM 1432 C CA . PHE A 1 187 ? 32.057 7.808 -27.706 1.00 57.75 187 PHE A CA 1
ATOM 1433 C C . PHE A 1 187 ? 30.541 7.715 -27.828 1.00 57.75 187 PHE A C 1
ATOM 1435 O O . PHE A 1 187 ? 29.939 6.792 -27.282 1.00 57.75 187 PHE A O 1
ATOM 1442 N N . CYS A 1 188 ? 29.944 8.641 -28.582 1.00 59.09 188 CYS A N 1
ATOM 1443 C CA . CYS A 1 188 ? 28.534 8.619 -28.959 1.00 59.09 188 CYS A CA 1
ATOM 1444 C C . CYS A 1 188 ? 28.420 8.551 -30.485 1.00 59.09 188 CYS A C 1
ATOM 1446 O O . CYS A 1 188 ? 29.035 9.354 -31.187 1.00 59.09 188 CYS A O 1
ATOM 1448 N N . PHE A 1 189 ? 27.661 7.589 -31.005 1.00 66.75 189 PHE A N 1
ATOM 1449 C CA . PHE A 1 189 ? 27.374 7.454 -32.430 1.00 66.75 189 PHE A CA 1
ATOM 1450 C C . PHE A 1 189 ? 25.895 7.754 -32.679 1.00 66.75 189 PHE A C 1
ATOM 1452 O O . PHE A 1 189 ? 25.016 7.181 -32.028 1.00 66.75 189 PHE A O 1
ATOM 1459 N N . LEU A 1 190 ? 25.621 8.653 -33.626 1.00 69.38 190 LEU A N 1
ATOM 1460 C CA . LEU A 1 190 ? 24.266 8.925 -34.089 1.00 69.38 190 LEU A CA 1
ATOM 1461 C C . LEU A 1 190 ? 23.779 7.723 -34.898 1.00 69.38 190 LEU A C 1
ATOM 1463 O O . LEU A 1 190 ? 24.333 7.428 -35.953 1.00 69.38 190 LEU A O 1
ATOM 1467 N N . VAL A 1 191 ? 22.756 7.031 -34.401 1.00 70.44 191 VAL A N 1
ATOM 1468 C CA . VAL A 1 191 ? 22.249 5.797 -35.036 1.00 70.44 191 VAL A CA 1
ATOM 1469 C C . VAL A 1 191 ? 20.987 6.060 -35.833 1.00 70.44 191 VAL A C 1
ATOM 1471 O O . VAL A 1 191 ? 20.605 5.261 -36.671 1.00 70.44 191 VAL A O 1
ATOM 1474 N N . GLY A 1 192 ? 20.340 7.192 -35.583 1.00 66.56 192 GLY A N 1
ATOM 1475 C CA . GLY A 1 192 ? 19.243 7.662 -36.399 1.00 66.56 192 GLY A CA 1
ATOM 1476 C C . GLY A 1 192 ? 18.647 8.949 -35.856 1.00 66.56 192 GLY A C 1
ATOM 1477 O O . GLY A 1 192 ? 18.765 9.263 -34.669 1.00 66.56 192 GLY A O 1
ATOM 1478 N N . TYR A 1 193 ? 17.986 9.699 -36.729 1.00 67.38 193 TYR A N 1
ATOM 1479 C CA . TYR A 1 193 ? 17.314 10.951 -36.394 1.00 67.38 193 TYR A CA 1
ATOM 1480 C C . TYR A 1 193 ? 15.851 10.910 -36.839 1.00 67.38 193 TYR A C 1
ATOM 1482 O O . TYR A 1 193 ? 15.488 10.217 -37.790 1.00 67.38 193 TYR A O 1
ATOM 1490 N N . ILE A 1 194 ? 14.976 11.616 -36.118 1.00 60.97 194 ILE A N 1
ATOM 1491 C CA . ILE A 1 194 ? 13.539 11.624 -36.411 1.00 60.97 194 ILE A CA 1
ATOM 1492 C C . ILE A 1 194 ? 13.199 12.833 -37.288 1.00 60.97 194 ILE A C 1
ATOM 1494 O O . ILE A 1 194 ? 13.357 13.977 -36.858 1.00 60.97 194 ILE A O 1
ATOM 1498 N N . VAL A 1 195 ? 12.644 12.588 -38.480 1.00 67.38 195 VAL A N 1
ATOM 1499 C CA . VAL A 1 195 ? 12.050 13.624 -39.347 1.00 67.38 195 VAL A CA 1
ATOM 1500 C C . VAL A 1 195 ? 10.581 13.298 -39.567 1.00 67.38 195 VAL A C 1
ATOM 1502 O O . VAL A 1 195 ? 10.233 12.182 -39.943 1.00 67.38 195 VAL A O 1
ATOM 1505 N N . GLY A 1 196 ? 9.691 14.257 -39.299 1.00 63.56 196 GLY A N 1
ATOM 1506 C CA . GLY A 1 196 ? 8.252 14.071 -39.528 1.00 63.56 196 GLY A CA 1
ATOM 1507 C C . GLY A 1 196 ? 7.623 12.911 -38.739 1.00 63.56 196 GLY A C 1
ATOM 1508 O O . GLY A 1 196 ? 6.631 12.345 -39.181 1.00 63.56 196 GLY A O 1
ATOM 1509 N N . GLY A 1 197 ? 8.207 12.526 -37.596 1.00 58.88 197 GLY A N 1
ATOM 1510 C CA . GLY A 1 197 ? 7.724 11.423 -36.753 1.00 58.88 197 GLY A CA 1
ATOM 1511 C C . GLY A 1 197 ? 8.210 10.026 -37.156 1.00 58.88 197 GLY A C 1
ATOM 1512 O O . GLY A 1 197 ? 7.886 9.064 -36.466 1.00 58.88 197 GLY A O 1
ATOM 1513 N N . SER A 1 198 ? 9.009 9.907 -38.221 1.00 55.75 198 SER A N 1
ATOM 1514 C CA . SER A 1 198 ? 9.616 8.643 -38.655 1.00 55.75 198 SER A CA 1
ATOM 1515 C C . SER A 1 198 ? 11.109 8.612 -38.331 1.00 55.75 198 SER A C 1
ATOM 1517 O O . SER A 1 198 ? 11.797 9.623 -38.471 1.00 55.75 198 SER A O 1
ATOM 1519 N N . MET A 1 199 ? 11.603 7.457 -37.882 1.00 66.19 199 MET A N 1
ATOM 1520 C CA . MET A 1 199 ? 13.025 7.227 -37.611 1.00 66.19 199 MET A CA 1
ATOM 1521 C C . MET A 1 199 ? 13.766 6.980 -38.927 1.00 66.19 199 MET A C 1
ATOM 1523 O O . MET A 1 199 ? 13.403 6.068 -39.668 1.00 66.19 199 MET A O 1
ATOM 1527 N N . ILE A 1 200 ? 14.791 7.785 -39.200 1.00 64.94 200 ILE A N 1
ATOM 1528 C CA . ILE A 1 200 ? 15.740 7.591 -40.297 1.00 64.94 200 ILE A CA 1
ATOM 1529 C C . ILE A 1 200 ? 17.020 7.043 -39.665 1.00 64.94 200 ILE A C 1
ATOM 1531 O O . ILE A 1 200 ? 17.595 7.721 -38.815 1.00 64.94 200 ILE A O 1
ATOM 1535 N N . ILE A 1 201 ? 17.393 5.812 -40.025 1.00 68.75 201 ILE A N 1
ATOM 1536 C CA . ILE A 1 201 ? 18.583 5.081 -39.550 1.00 68.75 201 ILE A CA 1
ATOM 1537 C C . ILE A 1 201 ? 19.653 5.158 -40.634 1.00 68.75 201 ILE A C 1
ATOM 1539 O O . ILE A 1 201 ? 19.292 4.867 -41.798 1.00 68.75 201 ILE A O 1
#

Sequence (201 aa):
MIGQILIDVVRKNRLKFVYSIFKRRYFNLILVTLILIILLPRLIEPETLTITTYYPAPYGGYVSILTTGNTWLARDVGNVGIGTSQALSKLSVNGTVSIGKDYVTELTPANSLVVQGDVGVGTPDPKNDPPNHISVGNIDANDIWLRSSNRWLSQGPKITGGYWVRAGLADCSNGCGKAIELGHHDFCFLVGYIVGGSMII

Foldseek 3Di:
DVVVVVVVVVVVVVVVVVVVVVVVVVVVVVVVVVCVCVVCVPPPPPPPPDPDPPDPDVDDDDPDDDDPDDDDDAPDDDADEDPDPDDPDNYDYQWEAEADDVRPPDDDDIPYYHYWFEAEDCDPDGDCAPPVRPNTDYYHYPWDQDPVVRDIPVPPPDPPDQWDWDFDQDPDPPDFGTFIWIDDDPDIDTPWTDDPNDTDD

pLDDT: mean 75.9, std 13.5, range [47.16, 96.69]

Secondary structure (DSSP, 8-state):
-HHHHHHHHHHHHHHHHHHHHHHHHHHHHHHHHHHHHHH-GGGSS------------TT---S----SS---SSSSSS-EEES-S---SSEEE-S-EEESSSTTSS-PPTT-EEESS-EEES-SS--SS-TT---SS-EEES--EEGGGTEEGGGS----SS-EEEEEE---TT---EEEEEEETTEEEEEEEEETTEEE-

Radius of gyration: 44.68 Å; chains: 1; bounding box: 58×37×150 Å